Protein AF-A0A2G2QT46-F1 (afdb_monomer)

Structure (mmCIF, N/CA/C/O backbone):
data_AF-A0A2G2QT46-F1
#
_entry.id   AF-A0A2G2QT46-F1
#
loop_
_atom_site.group_PDB
_atom_site.id
_atom_site.type_symbol
_atom_site.label_atom_id
_atom_site.label_alt_id
_atom_site.label_comp_id
_atom_site.label_asym_id
_atom_site.label_entity_id
_atom_site.label_seq_id
_atom_site.pdbx_PDB_ins_code
_atom_site.Cartn_x
_atom_site.Cartn_y
_atom_site.Cartn_z
_atom_site.occupancy
_atom_site.B_iso_or_equiv
_atom_site.auth_seq_id
_atom_site.auth_comp_id
_atom_site.auth_asym_id
_atom_site.auth_atom_id
_atom_site.pdbx_PDB_model_num
ATOM 1 N N . MET A 1 1 ? -51.189 17.854 -39.375 1.00 38.75 1 MET A N 1
ATOM 2 C CA . MET A 1 1 ? -50.956 16.659 -40.216 1.00 38.75 1 MET A CA 1
ATOM 3 C C . MET A 1 1 ? -49.624 16.072 -39.760 1.00 38.75 1 MET A C 1
ATOM 5 O O . MET A 1 1 ? -48.602 16.571 -40.190 1.00 38.75 1 MET A O 1
ATOM 9 N N . ASN A 1 2 ? -49.548 15.341 -38.646 1.00 36.59 2 ASN A N 1
ATOM 10 C CA . ASN A 1 2 ? -50.097 14.013 -38.293 1.00 36.59 2 ASN A CA 1
ATOM 11 C C . ASN A 1 2 ? -49.101 12.882 -38.619 1.00 36.59 2 ASN A C 1
ATOM 13 O O . ASN A 1 2 ? -48.730 12.737 -39.776 1.00 36.59 2 ASN A O 1
ATOM 17 N N . GLY A 1 3 ? -48.791 12.061 -37.601 1.00 37.97 3 GLY A N 1
ATOM 18 C CA . GLY A 1 3 ? -48.167 10.724 -37.688 1.00 37.97 3 GLY A CA 1
ATOM 19 C C . GLY A 1 3 ? -46.746 10.690 -37.109 1.00 37.97 3 GLY A C 1
ATOM 20 O O . GLY A 1 3 ? -45.847 11.197 -37.761 1.00 37.97 3 GLY A O 1
ATOM 21 N N . ILE A 1 4 ? -46.460 10.292 -35.859 1.00 45.69 4 ILE A N 1
ATOM 22 C CA . ILE A 1 4 ? -46.760 9.048 -35.101 1.00 45.69 4 ILE A CA 1
ATOM 23 C C . ILE A 1 4 ? -46.072 7.812 -35.702 1.00 45.69 4 ILE A C 1
ATOM 25 O O . ILE A 1 4 ? -46.477 7.405 -36.779 1.00 45.69 4 ILE A O 1
ATOM 29 N N . TRP A 1 5 ? -45.098 7.253 -34.961 1.00 42.97 5 TRP A N 1
ATOM 30 C CA . TRP A 1 5 ? -44.678 5.836 -34.796 1.00 42.97 5 TRP A CA 1
ATOM 31 C C . TRP A 1 5 ? -43.675 5.847 -33.616 1.00 42.97 5 TRP A C 1
ATOM 33 O O . TRP A 1 5 ? -42.604 6.428 -33.740 1.00 42.97 5 TRP A O 1
ATOM 43 N N . GLU A 1 6 ? -44.034 5.595 -32.357 1.00 41.09 6 GLU A N 1
ATOM 44 C CA . GLU A 1 6 ? -44.456 4.362 -31.663 1.00 41.09 6 GLU A CA 1
ATOM 45 C C . GLU A 1 6 ? -43.379 3.262 -31.500 1.00 41.09 6 GLU A C 1
ATOM 47 O O . GLU A 1 6 ? -42.977 2.593 -32.445 1.00 41.09 6 GLU A O 1
ATOM 52 N N . MET A 1 7 ? -42.935 3.147 -30.238 1.00 37.38 7 MET A N 1
ATOM 53 C CA . MET A 1 7 ? -42.537 1.982 -29.427 1.00 37.38 7 MET A CA 1
ATOM 54 C C . MET A 1 7 ? -41.990 0.706 -30.086 1.00 37.38 7 MET A C 1
ATOM 56 O O . MET A 1 7 ? -42.727 -0.029 -30.731 1.00 37.38 7 MET A O 1
ATOM 60 N N . ILE A 1 8 ? -40.806 0.282 -29.618 1.00 46.03 8 ILE A N 1
ATOM 61 C CA . ILE A 1 8 ? -40.614 -1.100 -29.143 1.00 46.03 8 ILE A CA 1
ATOM 62 C C . ILE A 1 8 ? -39.931 -1.065 -27.772 1.00 46.03 8 ILE A C 1
ATOM 64 O O . ILE A 1 8 ? -38.843 -0.524 -27.594 1.00 46.03 8 ILE A O 1
ATOM 68 N N . SER A 1 9 ? -40.635 -1.647 -26.804 1.00 40.88 9 SER A N 1
ATOM 69 C CA . SER A 1 9 ? -40.229 -1.887 -25.427 1.00 40.88 9 SER A CA 1
ATOM 70 C C . SER A 1 9 ? -39.705 -3.323 -25.307 1.00 40.88 9 SER A C 1
ATOM 72 O O . SER A 1 9 ? -40.387 -4.261 -25.711 1.00 40.88 9 SER A O 1
ATOM 74 N N . ALA A 1 10 ? -38.517 -3.501 -24.736 1.00 44.44 10 ALA A N 1
ATOM 75 C CA . ALA A 1 10 ? -38.037 -4.760 -24.165 1.00 44.44 10 ALA A CA 1
ATOM 76 C C . ALA A 1 10 ? -37.129 -4.355 -22.990 1.00 44.44 10 ALA A C 1
ATOM 78 O O . ALA A 1 10 ? -36.130 -3.677 -23.181 1.00 44.44 10 ALA A O 1
ATOM 79 N N . GLY A 1 11 ? -37.471 -4.573 -21.724 1.00 39.97 11 GLY A N 1
ATOM 80 C CA . GLY A 1 11 ? -38.025 -5.796 -21.159 1.00 39.97 11 GLY A CA 1
ATOM 81 C C . GLY A 1 11 ? -36.948 -6.541 -20.362 1.00 39.97 11 GLY A C 1
ATOM 82 O O . GLY A 1 11 ? -36.848 -7.756 -20.482 1.00 39.97 11 GLY A O 1
ATOM 83 N N . TYR A 1 12 ? -36.116 -5.841 -19.576 1.00 40.31 12 TYR A N 1
ATOM 84 C CA . TYR A 1 12 ? -35.142 -6.486 -18.692 1.00 40.31 12 TYR A CA 1
ATOM 85 C C . TYR A 1 12 ? -35.725 -6.639 -17.289 1.00 40.31 12 TYR A C 1
ATOM 87 O O . TYR A 1 12 ? -35.915 -5.696 -16.524 1.00 40.31 12 TYR A O 1
ATOM 95 N N . ARG A 1 13 ? -36.073 -7.894 -17.021 1.00 43.47 13 ARG A N 1
ATOM 96 C CA . ARG A 1 13 ? -36.687 -8.443 -15.819 1.00 43.47 13 ARG A CA 1
ATOM 97 C C . ARG A 1 13 ? -35.683 -8.370 -14.662 1.00 43.47 13 ARG A C 1
ATOM 99 O O . ARG A 1 13 ? -34.663 -9.053 -14.693 1.00 43.47 13 ARG A O 1
ATOM 106 N N . LEU A 1 14 ? -35.981 -7.568 -13.637 1.00 39.84 14 LEU A N 1
ATOM 107 C CA . LEU A 1 14 ? -35.280 -7.626 -12.353 1.00 39.84 14 LEU A CA 1
ATOM 108 C C . LEU A 1 14 ? -35.493 -9.016 -11.734 1.00 39.84 14 LEU A C 1
ATOM 110 O O . LEU A 1 14 ? -36.614 -9.377 -11.371 1.00 39.84 14 LEU A O 1
ATOM 114 N N . SER A 1 15 ? -34.415 -9.790 -11.600 1.00 39.66 15 SER A N 1
ATOM 115 C CA . SER A 1 15 ? -34.410 -11.008 -10.792 1.00 39.66 15 SER A CA 1
ATOM 116 C C . SER A 1 15 ? -34.232 -10.623 -9.327 1.00 39.66 15 SER A C 1
ATOM 118 O O . SER A 1 15 ? -33.130 -10.362 -8.848 1.00 39.66 15 SER A O 1
ATOM 120 N N . VAL A 1 16 ? -35.358 -10.539 -8.626 1.00 43.22 16 VAL A N 1
ATOM 121 C CA . VAL A 1 16 ? -35.430 -10.359 -7.177 1.00 43.22 16 VAL A CA 1
ATOM 122 C C . VAL A 1 16 ? -35.027 -11.682 -6.522 1.00 43.22 16 VAL A C 1
ATOM 124 O O . VAL A 1 16 ? -35.830 -12.611 -6.438 1.00 43.22 16 VAL A O 1
ATOM 127 N N . TYR A 1 17 ? -33.783 -11.782 -6.049 1.00 38.16 17 TYR A N 1
ATOM 128 C CA . TYR A 1 17 ? -33.364 -12.888 -5.186 1.00 38.16 17 TYR A CA 1
ATOM 129 C C . TYR A 1 17 ? -33.995 -12.717 -3.801 1.00 38.16 17 TYR A C 1
ATOM 131 O O . TYR A 1 17 ? -33.554 -11.935 -2.961 1.00 38.16 17 TYR A O 1
ATOM 139 N N . ARG A 1 18 ? -35.077 -13.463 -3.583 1.00 38.56 18 ARG A N 1
ATOM 140 C CA . ARG A 1 18 ? -35.808 -13.566 -2.323 1.00 38.56 18 ARG A CA 1
ATOM 141 C C . ARG A 1 18 ? -35.144 -14.649 -1.466 1.00 38.56 18 ARG A C 1
ATOM 143 O O . ARG A 1 18 ? -35.479 -15.822 -1.585 1.00 38.56 18 ARG A O 1
ATOM 150 N N . PHE A 1 19 ? -34.199 -14.268 -0.608 1.00 38.00 19 PHE A N 1
ATOM 151 C CA . PHE A 1 19 ? -33.702 -15.158 0.445 1.00 38.00 19 PHE A CA 1
ATOM 152 C C . PHE A 1 19 ? -34.741 -15.241 1.568 1.00 38.00 19 PHE A C 1
ATOM 154 O O . PHE A 1 19 ? -34.884 -14.339 2.391 1.00 38.00 19 PHE A O 1
ATOM 161 N N . VAL A 1 20 ? -35.492 -16.339 1.576 1.00 43.91 20 VAL A N 1
ATOM 162 C CA . VAL A 1 20 ? -36.270 -16.793 2.729 1.00 43.91 20 VAL A CA 1
ATOM 163 C C . VAL A 1 20 ? -35.291 -17.522 3.646 1.00 43.91 20 VAL A C 1
ATOM 165 O O . VAL A 1 20 ? -34.886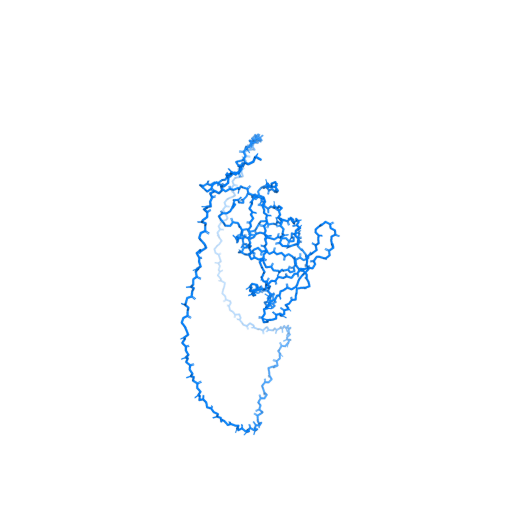 -18.637 3.337 1.00 43.91 20 VAL A O 1
ATOM 168 N N . CYS A 1 21 ? -34.883 -16.898 4.752 1.00 37.44 21 CYS A N 1
ATOM 169 C CA . CYS A 1 21 ? -34.186 -17.603 5.826 1.00 37.44 21 CYS A CA 1
ATOM 170 C C . CYS A 1 21 ? -35.097 -17.661 7.056 1.00 37.44 21 CYS A C 1
ATOM 172 O O . CYS A 1 21 ? -35.585 -16.646 7.555 1.00 37.44 21 CYS A O 1
ATOM 174 N N . SER A 1 22 ? -35.386 -18.897 7.449 1.00 42.97 22 SER A N 1
ATOM 175 C CA . SER A 1 22 ? -36.377 -19.314 8.430 1.00 42.97 22 SER A CA 1
ATOM 176 C C . SER A 1 22 ? -36.053 -18.810 9.836 1.00 42.97 22 SER A C 1
ATOM 178 O O . SER A 1 22 ? -34.952 -19.004 10.346 1.00 42.97 22 SER A O 1
ATOM 180 N N . ARG A 1 23 ? -37.056 -18.213 10.488 1.00 41.19 23 ARG A N 1
ATOM 181 C CA . ARG A 1 23 ? -37.086 -17.977 11.935 1.00 41.19 23 ARG A CA 1
ATOM 182 C C . ARG A 1 23 ? -37.146 -19.324 12.657 1.00 41.19 23 ARG A C 1
ATOM 184 O O . ARG A 1 23 ? -38.146 -20.022 12.535 1.00 41.19 23 ARG A O 1
ATOM 191 N N . SER A 1 24 ? -36.146 -19.619 13.480 1.00 41.19 24 SER A N 1
ATOM 192 C CA . SER A 1 24 ? -36.270 -20.604 14.557 1.00 41.19 24 SER A CA 1
ATOM 193 C C . SER A 1 24 ? -36.049 -19.898 15.886 1.00 41.19 24 SER A C 1
ATOM 195 O O . SER A 1 24 ? -34.953 -19.454 16.215 1.00 41.19 24 SER A O 1
ATOM 197 N N . VAL A 1 25 ? -37.152 -19.749 16.611 1.00 43.28 25 VAL A N 1
ATOM 198 C CA . VAL A 1 25 ? -37.229 -19.260 17.984 1.00 43.28 25 VAL A CA 1
ATOM 199 C C . VAL A 1 25 ? -36.833 -20.420 18.892 1.00 43.28 25 VAL A C 1
ATOM 201 O O . VAL A 1 25 ? -37.528 -21.430 18.917 1.00 43.28 25 VAL A O 1
ATOM 204 N N . VAL A 1 26 ? -35.748 -20.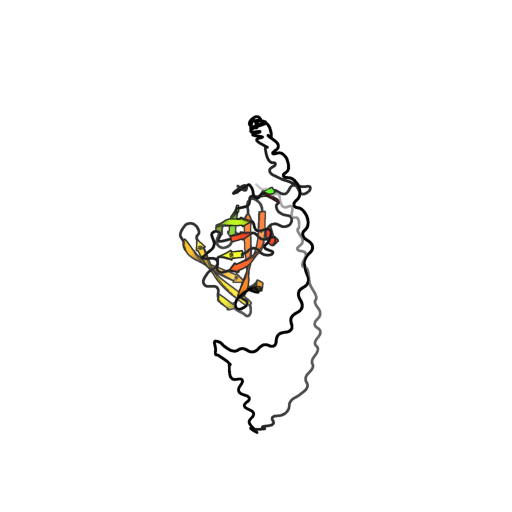283 19.654 1.00 41.47 26 VAL A N 1
ATOM 205 C CA . VAL A 1 26 ? -35.496 -21.144 20.816 1.00 41.47 26 VAL A CA 1
ATOM 206 C C . VAL A 1 26 ? -35.365 -20.245 22.035 1.00 41.47 26 VAL A C 1
ATOM 208 O O . VAL A 1 26 ? -34.394 -19.518 22.217 1.00 41.47 26 VAL A O 1
ATOM 211 N N . SER A 1 27 ? -36.433 -20.271 22.823 1.00 38.69 27 SER A N 1
ATOM 212 C CA . SER A 1 27 ? -36.554 -19.683 24.147 1.00 38.69 27 SER A CA 1
ATOM 213 C C . SER A 1 27 ? -35.928 -20.642 25.156 1.00 38.69 27 SER A C 1
ATOM 215 O O . SER A 1 27 ? -36.379 -21.780 25.266 1.00 38.69 27 SER A O 1
ATOM 217 N N . VAL A 1 28 ? -34.925 -20.190 25.911 1.00 38.44 28 VAL A N 1
ATOM 218 C CA . VAL A 1 28 ? -34.521 -20.840 27.165 1.00 38.44 28 VAL A CA 1
ATOM 219 C C . VAL A 1 28 ? -34.406 -19.757 28.234 1.00 38.44 28 VAL A C 1
ATOM 221 O O . VAL A 1 28 ? -33.518 -18.910 28.201 1.00 38.44 28 VAL A O 1
ATOM 224 N N . ARG A 1 29 ? -35.358 -19.780 29.170 1.00 52.78 29 ARG A N 1
ATOM 225 C CA . ARG A 1 29 ? -35.352 -19.049 30.441 1.00 52.78 29 ARG A CA 1
ATOM 226 C C . ARG A 1 29 ? -35.230 -20.070 31.567 1.00 52.78 29 ARG A C 1
ATOM 228 O O . ARG A 1 29 ? -36.190 -20.798 31.775 1.00 52.78 29 ARG A O 1
ATOM 235 N N . VAL A 1 30 ? -34.121 -20.060 32.303 1.00 42.44 30 VAL A N 1
ATOM 236 C CA . VAL A 1 30 ? -33.935 -20.544 33.693 1.00 42.44 30 VAL A CA 1
ATOM 237 C C . VAL A 1 30 ? -32.613 -19.893 34.142 1.00 42.44 30 VAL A C 1
ATOM 239 O O . VAL A 1 30 ? -31.681 -19.888 33.351 1.00 42.44 30 VAL A O 1
ATOM 242 N N . GLY A 1 31 ? -32.379 -19.285 35.298 1.00 38.56 31 GLY A N 1
ATOM 243 C CA . GLY A 1 31 ? -33.090 -19.079 36.551 1.00 38.56 31 GLY A CA 1
ATOM 244 C C . GLY A 1 31 ? -32.123 -18.321 37.487 1.00 38.56 31 GLY A C 1
ATOM 245 O O . GLY A 1 31 ? -30.911 -18.343 37.292 1.00 38.56 31 GLY A O 1
ATOM 246 N N . LEU A 1 32 ? -32.695 -17.589 38.435 1.00 43.12 32 LEU A N 1
ATOM 247 C CA . LEU A 1 32 ? -32.092 -16.694 39.432 1.00 43.12 32 LEU A CA 1
ATOM 248 C C . LEU A 1 32 ? -31.359 -17.457 40.572 1.00 43.12 32 LEU A C 1
ATOM 250 O O . LEU A 1 32 ? -31.637 -18.641 40.743 1.00 43.12 32 LEU A O 1
ATOM 254 N N . LEU A 1 33 ? -30.610 -16.711 41.420 1.00 37.53 33 LEU A N 1
ATOM 255 C CA . LEU A 1 33 ? -30.157 -16.968 42.825 1.00 37.53 33 LEU A CA 1
ATOM 256 C C . LEU A 1 33 ? -28.651 -17.331 42.953 1.00 37.53 33 LEU A C 1
ATOM 258 O O . LEU A 1 33 ? -28.157 -18.094 42.141 1.00 37.53 33 LEU A O 1
ATOM 262 N N . VAL A 1 34 ? -27.818 -16.881 43.911 1.00 40.62 34 VAL A N 1
ATOM 263 C CA . VAL A 1 34 ? -27.937 -16.104 45.167 1.00 40.62 34 VAL A CA 1
ATOM 264 C C . VAL A 1 34 ? -26.529 -15.625 45.598 1.00 40.62 34 VAL A C 1
ATOM 266 O O . VAL A 1 34 ? -25.538 -16.307 45.350 1.00 40.62 34 VAL A O 1
ATOM 269 N N . SER A 1 35 ? -26.456 -14.468 46.265 1.00 48.06 35 SER A N 1
ATOM 270 C CA . SER A 1 35 ? -25.279 -13.910 46.957 1.00 48.06 35 SER A CA 1
ATOM 271 C C . SER A 1 35 ? -24.781 -14.769 48.126 1.00 48.06 35 SER A C 1
ATOM 273 O O . SER A 1 35 ? -25.599 -15.136 48.963 1.00 48.06 35 SER A O 1
ATOM 275 N N . ILE A 1 36 ? -23.459 -14.936 48.298 1.00 49.59 36 ILE A N 1
ATOM 276 C CA . ILE A 1 36 ? -22.836 -15.184 49.616 1.00 49.59 36 ILE A CA 1
ATOM 277 C C . ILE A 1 36 ? -21.520 -14.398 49.748 1.00 49.59 36 ILE A C 1
ATOM 279 O O . ILE A 1 36 ? -20.602 -14.513 48.942 1.00 49.59 36 ILE A O 1
ATOM 283 N N . VAL A 1 37 ? -21.488 -13.593 50.809 1.00 45.69 37 VAL A N 1
ATOM 284 C CA . VAL A 1 37 ? -20.357 -12.888 51.421 1.00 45.69 37 VAL A CA 1
ATOM 285 C C . VAL A 1 37 ? -19.410 -13.896 52.083 1.00 45.69 37 VAL A C 1
ATOM 287 O O . VAL A 1 37 ? -19.877 -14.815 52.748 1.00 45.69 37 VAL A O 1
ATOM 290 N N . GLY A 1 38 ? -18.092 -13.696 51.986 1.00 41.34 38 GLY A N 1
ATOM 291 C CA . GLY A 1 38 ? -17.118 -14.535 52.692 1.00 41.34 38 GLY A CA 1
ATOM 292 C C . GLY A 1 38 ? -15.709 -13.951 52.708 1.00 41.34 38 GLY A C 1
ATOM 293 O O . GLY A 1 38 ? -14.865 -14.324 51.904 1.00 41.34 38 GLY A O 1
ATOM 294 N N . LEU A 1 39 ? -15.484 -13.019 53.631 1.00 46.38 39 LEU A N 1
ATOM 295 C CA . LEU A 1 39 ? -14.195 -12.458 54.030 1.00 46.38 39 LEU A CA 1
ATOM 296 C C . LEU A 1 39 ? -13.397 -13.509 54.834 1.00 46.38 39 LEU A C 1
ATOM 298 O O . LEU A 1 39 ? -13.918 -13.979 55.842 1.00 46.38 39 LEU A O 1
ATOM 302 N N . LEU A 1 40 ? -12.151 -13.834 54.458 1.00 42.22 40 LEU A N 1
ATOM 303 C CA . LEU A 1 40 ? -11.109 -14.272 55.406 1.00 42.22 40 LEU A CA 1
ATOM 304 C C . LEU A 1 40 ? -9.699 -14.225 54.790 1.00 42.22 40 LEU A C 1
ATOM 306 O O . LEU A 1 40 ? -9.394 -14.851 53.780 1.00 42.22 40 LEU A O 1
ATOM 310 N N . VAL A 1 41 ? -8.869 -13.427 55.454 1.00 46.28 41 VAL A N 1
ATOM 311 C CA . VAL A 1 41 ? -7.445 -13.145 55.254 1.00 46.28 41 VAL A CA 1
ATOM 312 C C . VAL A 1 41 ? -6.610 -14.195 55.984 1.00 46.28 41 VAL A C 1
ATOM 314 O O . VAL A 1 41 ? -6.855 -14.356 57.171 1.00 46.28 41 VAL A O 1
ATOM 317 N N . VAL A 1 42 ? -5.595 -14.794 55.338 1.00 51.59 42 VAL A N 1
ATOM 318 C CA . VAL A 1 42 ? -4.278 -15.181 55.920 1.00 51.59 42 VAL A CA 1
ATOM 319 C C . VAL A 1 42 ? -3.275 -15.309 54.751 1.00 51.59 42 VAL A C 1
ATOM 321 O O . VAL A 1 42 ? -3.456 -16.140 53.870 1.00 51.59 42 VAL A O 1
ATOM 324 N N . ALA A 1 43 ? -2.418 -14.308 54.531 1.00 46.94 43 ALA A N 1
ATOM 325 C CA . ALA A 1 43 ? -0.973 -14.288 54.823 1.00 46.94 43 ALA A CA 1
ATOM 326 C C . ALA A 1 43 ? -0.130 -15.418 54.185 1.00 46.94 43 ALA A C 1
ATOM 328 O O . ALA A 1 43 ? -0.221 -16.579 54.567 1.00 46.94 43 ALA A O 1
ATOM 329 N N . GLY A 1 44 ? 0.763 -15.033 53.265 1.00 39.44 44 GLY A N 1
ATOM 330 C CA . GLY A 1 44 ? 1.770 -15.906 52.659 1.00 39.44 44 GLY A CA 1
ATOM 331 C C . GLY A 1 44 ? 2.711 -15.133 51.734 1.00 39.44 44 GLY A C 1
ATOM 332 O O . GLY A 1 44 ? 2.649 -15.280 50.519 1.00 39.44 44 GLY A O 1
ATOM 333 N N . CYS A 1 45 ? 3.548 -14.264 52.307 1.00 40.97 45 CYS A N 1
ATOM 334 C CA . CYS A 1 45 ? 4.643 -13.604 51.596 1.00 40.97 45 CYS A CA 1
ATOM 335 C C . CYS A 1 45 ? 5.769 -14.614 51.327 1.00 40.97 45 CYS A C 1
ATOM 337 O O . CYS A 1 45 ? 6.377 -15.106 52.274 1.00 40.97 45 CYS A O 1
ATOM 339 N N . ALA A 1 46 ? 6.101 -14.863 50.061 1.00 45.41 46 ALA A N 1
ATOM 340 C CA . ALA A 1 46 ? 7.389 -15.429 49.670 1.00 45.41 46 ALA A CA 1
ATOM 341 C C . ALA A 1 46 ? 8.109 -14.400 48.791 1.00 45.41 46 ALA A C 1
ATOM 343 O O . ALA A 1 46 ? 7.817 -14.232 47.609 1.00 45.41 46 ALA A O 1
ATOM 344 N N . GLN A 1 47 ? 8.998 -13.648 49.437 1.00 45.38 47 GLN A N 1
ATOM 345 C CA . GLN A 1 47 ? 9.943 -12.725 48.822 1.00 45.38 47 GLN A CA 1
ATOM 346 C C . GLN A 1 47 ? 10.999 -13.523 48.053 1.00 45.38 47 GLN A C 1
ATOM 348 O O . GLN A 1 47 ? 11.806 -14.228 48.652 1.00 45.38 47 GLN A O 1
ATOM 353 N N . VAL A 1 48 ? 11.010 -13.382 46.731 1.00 42.28 48 VAL A N 1
ATOM 354 C CA . VAL A 1 48 ? 12.169 -13.727 45.906 1.00 42.28 48 VAL A CA 1
ATOM 355 C C . VAL A 1 48 ? 13.086 -12.510 45.927 1.00 42.28 48 VAL A C 1
ATOM 357 O O . VAL A 1 48 ? 12.771 -11.483 45.326 1.00 42.28 48 VAL A O 1
ATOM 360 N N . GLN A 1 49 ? 14.177 -12.597 46.687 1.00 42.84 49 GLN A N 1
ATOM 361 C CA . GLN A 1 49 ? 15.237 -11.593 46.665 1.00 42.84 49 GLN A CA 1
ATOM 362 C C . GLN A 1 49 ? 16.239 -11.879 45.532 1.00 42.84 49 GLN A C 1
ATOM 364 O O . GLN A 1 49 ? 16.487 -13.042 45.208 1.00 42.84 49 GLN A O 1
ATOM 369 N N . PRO A 1 50 ? 16.810 -10.822 44.930 1.00 43.19 50 PRO A N 1
ATOM 370 C CA . PRO A 1 50 ? 17.791 -10.910 43.858 1.00 43.19 50 PRO A CA 1
ATOM 371 C C . PRO A 1 50 ? 19.191 -11.170 44.430 1.00 43.19 50 PRO A C 1
ATOM 373 O O . PRO A 1 50 ? 19.524 -10.670 45.502 1.00 43.19 50 PRO A O 1
ATOM 376 N N . GLN A 1 51 ? 20.030 -11.908 43.702 1.00 38.72 51 GLN A N 1
ATOM 377 C CA . GLN A 1 51 ? 21.460 -11.990 44.002 1.00 38.72 51 GLN A CA 1
ATOM 378 C C . GLN A 1 51 ? 22.254 -11.177 42.980 1.00 38.72 51 GLN A C 1
ATOM 380 O O . GLN A 1 51 ? 22.235 -11.454 41.780 1.00 38.72 51 GLN A O 1
ATOM 385 N N . SER A 1 52 ? 22.927 -10.158 43.499 1.00 40.88 52 SER A N 1
ATOM 386 C CA . SER A 1 52 ? 24.055 -9.448 42.907 1.00 40.88 52 SER A CA 1
ATOM 387 C C . SER A 1 52 ? 25.339 -9.838 43.649 1.00 40.88 52 SER A C 1
ATOM 389 O O . SER A 1 52 ? 25.254 -10.268 44.796 1.00 40.88 52 SER A O 1
ATOM 391 N N . GLU A 1 53 ? 26.486 -9.566 43.009 1.00 40.72 53 GLU A N 1
ATOM 392 C CA . GLU A 1 53 ? 27.868 -9.595 43.545 1.00 40.72 53 GLU A CA 1
ATOM 393 C C . GLU A 1 53 ? 28.547 -10.982 43.566 1.00 40.72 53 GLU A C 1
ATOM 395 O O . GLU A 1 53 ? 27.898 -11.998 43.758 1.00 40.72 53 GLU A O 1
ATOM 400 N N . SER A 1 54 ? 29.856 -11.164 43.375 1.00 37.34 54 SER A N 1
ATOM 401 C CA . SER A 1 54 ? 30.978 -10.329 42.920 1.00 37.34 54 SER A CA 1
ATOM 402 C C . SER A 1 54 ? 32.243 -11.215 42.905 1.00 37.34 54 SER A C 1
ATOM 404 O O . SER A 1 54 ? 32.425 -12.033 43.796 1.00 37.34 54 SER A O 1
ATOM 406 N N . SER A 1 55 ? 33.121 -11.006 41.922 1.00 34.97 55 SER A N 1
ATOM 407 C CA . SER A 1 55 ? 34.585 -10.854 42.047 1.00 34.97 55 SER A CA 1
ATOM 408 C C . SER A 1 55 ? 35.466 -11.814 42.906 1.00 34.97 55 SER A C 1
ATOM 410 O O . SER A 1 55 ? 35.386 -11.834 44.127 1.00 34.97 55 SER A O 1
ATOM 412 N N . THR A 1 56 ? 36.475 -12.391 42.229 1.00 32.81 56 THR A N 1
ATOM 413 C CA . THR A 1 56 ? 37.912 -12.529 42.611 1.00 32.81 56 THR A CA 1
ATOM 414 C C . THR A 1 56 ? 38.402 -13.550 43.674 1.00 32.81 56 THR A C 1
ATOM 416 O O . THR A 1 56 ? 38.228 -13.374 44.870 1.00 32.81 56 THR A O 1
ATOM 419 N N . SER A 1 57 ? 39.274 -14.459 43.194 1.00 37.62 57 SER A N 1
ATOM 420 C CA . SER A 1 57 ? 40.655 -14.758 43.665 1.00 37.62 57 SER A CA 1
ATOM 421 C C . SER A 1 57 ? 41.004 -15.779 44.783 1.00 37.62 57 SER A C 1
ATOM 423 O O . SER A 1 57 ? 40.434 -15.773 45.863 1.00 37.62 57 SER A O 1
ATOM 425 N N . VAL A 1 58 ? 42.110 -16.497 44.479 1.00 38.47 58 VAL A N 1
ATOM 426 C CA . VAL A 1 58 ? 43.210 -17.097 45.293 1.00 38.47 58 VAL A CA 1
ATOM 427 C C . VAL A 1 58 ? 43.087 -18.516 45.898 1.00 38.47 58 VAL A C 1
ATOM 429 O O . VAL A 1 58 ? 42.207 -18.783 46.704 1.00 38.47 58 VAL A O 1
ATOM 432 N N . GLY A 1 59 ? 44.109 -19.349 45.604 1.00 34.47 59 GLY A N 1
ATOM 433 C CA . GLY A 1 59 ? 44.764 -20.291 46.545 1.00 34.47 59 GLY A CA 1
ATOM 434 C C . GLY A 1 59 ? 44.664 -21.782 46.177 1.00 34.47 59 GLY A C 1
ATOM 435 O O . GLY A 1 59 ? 43.588 -22.348 46.297 1.00 34.47 59 GLY A O 1
ATOM 436 N N . GLU A 1 60 ? 45.649 -22.408 45.514 1.00 41.25 60 GLU A N 1
ATOM 437 C CA . GLU A 1 60 ? 46.811 -23.149 46.082 1.00 41.25 60 GLU A CA 1
ATOM 438 C C . GLU A 1 60 ? 46.453 -24.412 46.902 1.00 41.25 60 GLU A C 1
ATOM 440 O O . GLU A 1 60 ? 45.883 -24.298 47.977 1.00 41.25 60 GLU A O 1
ATOM 445 N N . GLU A 1 61 ? 46.773 -25.621 46.400 1.00 37.22 61 GLU A N 1
ATOM 446 C CA . GLU A 1 61 ? 47.869 -26.486 46.906 1.00 37.22 61 GLU A CA 1
ATOM 447 C C . GLU A 1 61 ? 47.951 -27.829 46.126 1.00 37.22 61 GLU A C 1
ATOM 449 O O . GLU A 1 61 ? 46.942 -28.425 45.749 1.00 37.22 61 GLU A O 1
ATOM 454 N N . GLN A 1 62 ? 49.178 -28.276 45.828 1.00 45.16 62 GLN A N 1
ATOM 455 C CA . GLN A 1 62 ? 49.538 -29.494 45.071 1.00 45.16 62 GLN A CA 1
ATOM 456 C C . GLN A 1 62 ? 49.498 -30.766 45.952 1.00 45.16 62 GLN A C 1
ATOM 458 O O . GLN A 1 62 ? 49.516 -30.654 47.175 1.00 45.16 62 GLN A O 1
ATOM 463 N N . PRO A 1 63 ? 49.568 -31.991 45.375 1.00 49.81 63 PRO A N 1
ATOM 464 C CA . PRO A 1 63 ? 50.880 -32.656 45.369 1.00 49.81 63 PRO A CA 1
ATOM 465 C C . PRO A 1 63 ? 51.262 -33.477 44.113 1.00 49.81 63 PRO A C 1
ATOM 467 O O . PRO A 1 63 ? 50.465 -34.109 43.427 1.00 49.81 63 PRO A O 1
ATOM 470 N N . LYS A 1 64 ? 52.581 -33.443 43.920 1.00 46.78 64 LYS A N 1
ATOM 471 C CA . LYS A 1 64 ? 53.549 -34.020 42.973 1.00 46.78 64 LYS A CA 1
ATOM 472 C C . LYS A 1 64 ? 53.693 -35.553 43.005 1.00 46.78 64 LYS A C 1
ATOM 474 O O . LYS A 1 64 ? 53.892 -36.071 44.094 1.00 46.78 64 LYS A O 1
ATOM 479 N N . VAL A 1 65 ? 53.773 -36.210 41.835 1.00 49.03 65 VAL A N 1
ATOM 480 C CA . VAL A 1 65 ? 54.624 -37.395 41.505 1.00 49.03 65 VAL A CA 1
ATOM 481 C C . VAL A 1 65 ? 54.729 -37.440 39.964 1.00 49.03 65 VAL A C 1
ATOM 483 O O . VAL A 1 65 ? 53.734 -37.670 39.290 1.00 49.03 65 VAL A O 1
ATOM 486 N N . ASP A 1 66 ? 55.768 -36.919 39.317 1.00 51.69 66 ASP A N 1
ATOM 487 C CA . ASP A 1 66 ? 57.106 -37.495 39.099 1.00 51.69 66 ASP A CA 1
ATOM 488 C C . ASP A 1 66 ? 57.107 -38.871 38.403 1.00 51.69 66 ASP A C 1
ATOM 490 O O . ASP A 1 66 ? 57.131 -39.917 39.041 1.00 51.69 66 ASP A O 1
ATOM 494 N N . ALA A 1 67 ? 57.080 -38.855 37.070 1.00 54.75 67 ALA A N 1
ATOM 495 C CA . ALA A 1 67 ? 57.663 -39.896 36.227 1.00 54.75 67 ALA A CA 1
ATOM 496 C C . ALA A 1 67 ? 57.846 -39.320 34.821 1.00 54.75 67 ALA A C 1
ATOM 498 O O . ALA A 1 67 ? 56.884 -38.947 34.157 1.00 54.75 67 ALA A O 1
ATOM 499 N N . THR A 1 68 ? 59.097 -39.215 34.398 1.00 57.28 68 THR A N 1
ATOM 500 C CA . THR A 1 68 ? 59.547 -38.764 33.081 1.00 57.28 68 THR A CA 1
ATOM 501 C C . THR A 1 68 ? 59.303 -39.863 32.040 1.00 57.28 68 THR A C 1
ATOM 503 O O . THR A 1 68 ? 59.846 -40.958 32.198 1.00 57.28 68 THR A O 1
ATOM 506 N N . PRO A 1 69 ? 58.580 -39.604 30.937 1.00 56.94 69 PRO A N 1
ATOM 507 C CA . PRO A 1 69 ? 58.716 -40.401 29.725 1.00 56.94 69 PRO A CA 1
ATOM 508 C C . PRO A 1 69 ? 59.704 -39.702 28.791 1.00 56.94 69 PRO A C 1
ATOM 510 O O . PRO A 1 69 ? 59.507 -38.560 28.384 1.00 56.94 69 PRO A O 1
ATOM 513 N N . VAL A 1 70 ? 60.793 -40.396 28.478 1.00 62.47 70 VAL A N 1
ATOM 514 C CA . VAL A 1 70 ? 61.757 -39.999 27.451 1.00 62.47 70 VAL A CA 1
ATOM 515 C C . VAL A 1 70 ? 61.046 -40.060 26.095 1.00 62.47 70 VAL A C 1
ATOM 517 O O . VAL A 1 70 ? 60.690 -41.144 25.634 1.00 62.47 70 VAL A O 1
ATOM 520 N N . GLU A 1 71 ? 60.802 -38.905 25.475 1.00 66.88 71 GLU A N 1
ATOM 521 C CA . GLU A 1 71 ? 60.221 -38.822 24.131 1.00 66.88 71 GLU A CA 1
ATOM 522 C C . GLU A 1 71 ? 61.226 -39.312 23.070 1.00 66.88 71 GLU A C 1
ATOM 524 O O . GLU A 1 71 ? 62.397 -38.917 23.094 1.00 66.88 71 GLU A O 1
ATOM 529 N N . PRO A 1 72 ? 60.804 -40.157 22.111 1.00 66.06 72 PRO A N 1
ATOM 530 C CA . PRO A 1 72 ? 61.653 -40.547 20.998 1.00 66.06 72 PRO A CA 1
ATOM 531 C C . PRO A 1 72 ? 61.782 -39.376 20.014 1.00 66.06 72 PRO A C 1
ATOM 533 O O . PRO A 1 72 ? 60.806 -38.928 19.415 1.00 66.06 72 PRO A O 1
ATOM 536 N N . LEU A 1 73 ? 63.010 -38.894 19.830 1.00 67.50 73 LEU A N 1
ATOM 537 C CA . LEU A 1 73 ? 63.348 -37.880 18.834 1.00 67.50 73 LEU A CA 1
ATOM 538 C C . LEU A 1 73 ? 63.178 -38.452 17.419 1.00 67.50 73 LEU A C 1
ATOM 540 O O . LEU A 1 73 ? 63.997 -39.244 16.950 1.00 67.50 73 LEU A O 1
ATOM 544 N N . CYS A 1 74 ? 62.128 -38.026 16.721 1.00 63.44 74 CYS A N 1
ATOM 545 C CA . CYS A 1 74 ? 61.997 -38.246 15.285 1.00 63.44 74 CYS A CA 1
ATOM 546 C C . CYS A 1 74 ? 63.040 -37.394 14.533 1.00 63.44 74 CYS A C 1
ATOM 548 O O . CYS A 1 74 ? 63.150 -36.196 14.809 1.00 63.44 74 CYS A O 1
ATOM 550 N N . PRO A 1 75 ? 63.785 -37.948 13.560 1.00 74.44 75 PRO A N 1
ATOM 551 C CA . PRO A 1 75 ? 64.635 -37.136 12.700 1.00 74.44 75 PRO A CA 1
ATOM 552 C C . PRO A 1 75 ? 63.773 -36.213 11.827 1.00 74.44 75 PRO A C 1
ATOM 554 O O . PRO A 1 75 ? 62.770 -36.637 11.250 1.00 74.44 75 PRO A O 1
ATOM 557 N N . ALA A 1 76 ? 64.166 -34.941 11.737 1.00 75.25 76 ALA A N 1
ATOM 558 C CA . ALA A 1 76 ? 63.476 -33.948 10.923 1.00 75.25 76 ALA A CA 1
ATOM 559 C C . ALA A 1 76 ? 63.512 -34.343 9.430 1.00 75.25 76 ALA A C 1
ATOM 561 O O . ALA A 1 76 ? 64.568 -34.755 8.939 1.00 75.25 76 ALA A O 1
ATOM 562 N N . PRO A 1 77 ? 62.392 -34.223 8.691 1.00 74.31 77 PRO A N 1
ATOM 563 C CA . PRO A 1 77 ? 62.377 -34.530 7.267 1.00 74.31 77 PRO A CA 1
ATOM 564 C C . PRO A 1 77 ? 63.265 -33.543 6.489 1.00 74.31 77 PRO A C 1
ATOM 566 O O . PRO A 1 77 ? 63.379 -32.376 6.878 1.00 74.31 77 PRO A O 1
ATOM 569 N N . PRO A 1 78 ? 63.898 -33.982 5.386 1.00 78.81 78 PRO A N 1
ATOM 570 C CA . PRO A 1 78 ? 64.750 -33.112 4.588 1.00 78.81 78 PRO A CA 1
ATOM 571 C C . PRO A 1 78 ? 63.937 -31.956 3.980 1.00 78.81 78 PRO A C 1
ATOM 573 O O . PRO A 1 78 ? 62.773 -32.147 3.616 1.00 78.81 78 PRO A O 1
ATOM 576 N N . PRO A 1 79 ? 64.534 -30.760 3.837 1.00 77.81 79 PRO A N 1
ATOM 577 C CA . PRO A 1 79 ? 63.850 -29.620 3.246 1.00 77.81 79 PRO A CA 1
ATOM 578 C C . PRO A 1 79 ? 63.520 -29.906 1.777 1.00 77.81 79 PRO A C 1
ATOM 580 O O . PRO A 1 79 ? 64.396 -30.261 0.985 1.00 77.81 79 PRO A O 1
ATOM 583 N N . CYS A 1 80 ? 62.250 -29.738 1.409 1.00 65.81 80 CYS A N 1
ATOM 584 C CA . CYS A 1 80 ? 61.813 -29.858 0.024 1.00 65.81 80 CYS A CA 1
ATOM 585 C C . CYS A 1 80 ? 62.536 -28.816 -0.849 1.00 65.81 80 CYS A C 1
ATOM 587 O O . CYS A 1 80 ? 62.642 -27.653 -0.446 1.00 65.81 80 CYS A O 1
ATOM 589 N N . PRO A 1 81 ? 63.006 -29.180 -2.054 1.00 75.75 81 PRO A N 1
ATOM 590 C CA . PRO A 1 81 ? 63.572 -28.209 -2.976 1.00 75.75 81 PRO A CA 1
ATOM 591 C C . PRO A 1 81 ? 62.503 -27.184 -3.369 1.00 75.75 81 PRO A C 1
ATOM 593 O O . PRO A 1 81 ? 61.387 -27.535 -3.748 1.00 75.75 81 PRO A O 1
ATOM 596 N N . VAL A 1 82 ? 62.856 -25.902 -3.270 1.00 72.88 82 VAL A N 1
ATOM 597 C CA . VAL A 1 82 ? 61.987 -24.789 -3.659 1.00 72.88 82 VAL A CA 1
ATOM 598 C C . VAL A 1 82 ? 61.716 -24.877 -5.160 1.00 72.88 82 VAL A C 1
ATOM 600 O O . VAL A 1 82 ? 62.604 -24.641 -5.982 1.00 72.88 82 VAL A O 1
ATOM 603 N N . CYS A 1 83 ? 60.480 -25.209 -5.527 1.00 64.44 83 CYS A N 1
ATOM 604 C CA . CYS A 1 83 ? 60.034 -25.186 -6.912 1.00 64.44 83 CYS A CA 1
ATOM 605 C C . CYS A 1 83 ? 60.018 -23.734 -7.412 1.00 64.44 83 CYS A C 1
ATOM 607 O O . CYS A 1 83 ? 59.170 -22.939 -7.007 1.00 64.44 83 CYS A O 1
ATOM 609 N N . LYS A 1 84 ? 60.939 -23.379 -8.315 1.00 69.62 84 LYS A N 1
ATOM 610 C CA . LYS A 1 84 ? 60.831 -22.151 -9.114 1.00 69.62 84 LYS A CA 1
ATOM 611 C C . LYS A 1 84 ? 59.687 -22.335 -10.106 1.00 69.62 84 LYS A C 1
ATOM 613 O O . LYS A 1 84 ? 59.882 -22.896 -11.180 1.00 69.62 84 LYS A O 1
ATOM 618 N N . VAL A 1 85 ? 58.491 -21.900 -9.723 1.00 65.81 85 VAL A N 1
ATOM 619 C CA . VAL A 1 85 ? 57.355 -21.813 -10.643 1.00 65.81 85 VAL A CA 1
ATOM 620 C C . VAL A 1 85 ? 57.687 -20.711 -11.657 1.00 65.81 85 VAL A C 1
ATOM 622 O O . VAL A 1 85 ? 57.930 -19.577 -11.238 1.00 65.81 85 VAL A O 1
ATOM 625 N N . PRO A 1 86 ? 57.767 -20.996 -12.969 1.00 68.31 86 PRO A N 1
ATOM 626 C CA . PRO A 1 86 ? 57.897 -19.932 -13.952 1.00 68.31 86 PRO A CA 1
ATOM 627 C C . PRO A 1 86 ? 56.640 -19.065 -13.883 1.00 68.31 86 PRO A C 1
ATOM 629 O O . PRO A 1 86 ? 55.527 -19.585 -13.803 1.00 68.31 86 PRO A O 1
ATOM 632 N N . ALA A 1 87 ? 56.820 -17.745 -13.891 1.00 65.94 87 ALA A N 1
ATOM 633 C CA . ALA A 1 87 ? 55.719 -16.798 -13.966 1.00 65.94 87 ALA A CA 1
ATOM 634 C C . ALA A 1 87 ? 55.005 -16.982 -15.312 1.00 65.94 87 ALA A C 1
ATOM 636 O O . ALA A 1 87 ? 55.388 -16.401 -16.326 1.00 65.94 87 ALA A O 1
ATOM 637 N N . VAL A 1 88 ? 53.989 -17.841 -15.340 1.00 66.12 88 VAL A N 1
ATOM 638 C CA . VAL A 1 88 ? 53.069 -17.930 -16.467 1.00 66.12 88 VAL A CA 1
ATOM 639 C C . VAL A 1 88 ? 52.213 -16.675 -16.398 1.00 66.12 88 VAL A C 1
ATOM 641 O O . VAL A 1 88 ? 51.316 -16.562 -15.567 1.00 66.12 88 VAL A O 1
ATOM 644 N N . MET A 1 89 ? 52.546 -15.692 -17.232 1.00 65.56 89 MET A N 1
ATOM 645 C CA . MET A 1 89 ? 51.708 -14.518 -17.429 1.00 65.56 89 MET A CA 1
ATOM 646 C C . MET A 1 89 ? 50.425 -14.979 -18.118 1.00 65.56 89 MET A C 1
ATOM 648 O O . MET A 1 89 ? 50.428 -15.307 -19.304 1.00 65.56 89 MET A O 1
ATOM 652 N N . CYS A 1 90 ? 49.331 -15.048 -17.365 1.00 68.62 90 CYS A N 1
ATOM 653 C CA . CYS A 1 90 ? 48.009 -15.208 -17.950 1.00 68.62 90 CYS A CA 1
ATOM 654 C C . CYS A 1 90 ? 47.728 -13.977 -18.831 1.00 68.62 90 CYS A C 1
ATOM 656 O O . CYS A 1 90 ? 47.901 -12.856 -18.346 1.00 68.62 90 CYS A O 1
ATOM 658 N N . PRO A 1 91 ? 47.318 -14.137 -20.102 1.00 77.38 91 PRO A N 1
ATOM 659 C CA . PRO A 1 91 ? 46.893 -12.997 -20.902 1.00 77.38 91 PRO A CA 1
ATOM 660 C C . PRO A 1 91 ? 45.682 -12.335 -20.238 1.00 77.38 91 PRO A C 1
ATOM 662 O O . PRO A 1 91 ? 44.792 -13.025 -19.734 1.00 77.38 91 PRO A O 1
ATOM 665 N N . GLU A 1 92 ? 45.651 -11.002 -20.238 1.00 75.44 92 GLU A N 1
ATOM 666 C CA . GLU A 1 92 ? 44.523 -10.248 -19.694 1.00 75.44 92 GLU A CA 1
ATOM 667 C C . GLU A 1 92 ? 43.219 -10.673 -20.395 1.00 75.44 92 GLU A C 1
ATOM 669 O O . GLU A 1 92 ? 43.169 -10.734 -21.633 1.00 75.44 92 GLU A O 1
ATOM 674 N N . PRO A 1 93 ? 42.156 -10.999 -19.639 1.00 71.81 93 PRO A N 1
ATOM 675 C CA . PRO A 1 93 ? 40.893 -11.401 -20.231 1.00 71.81 93 PRO A CA 1
ATOM 676 C C . PRO A 1 93 ? 40.294 -10.215 -20.991 1.00 71.81 93 PRO A C 1
ATOM 678 O O . PRO A 1 93 ? 39.955 -9.187 -20.406 1.00 71.81 93 PRO A O 1
ATOM 681 N N . LYS A 1 94 ? 40.131 -10.357 -22.311 1.00 71.81 94 LYS A N 1
ATOM 682 C CA . LYS A 1 94 ? 39.374 -9.390 -23.114 1.00 71.81 94 LYS A CA 1
ATOM 683 C C . LYS A 1 94 ? 37.914 -9.409 -22.665 1.00 71.81 94 LYS A C 1
ATOM 685 O O . LYS A 1 94 ? 37.189 -10.363 -22.945 1.00 71.81 94 LYS A O 1
ATOM 690 N N . VAL A 1 95 ? 37.492 -8.341 -21.995 1.00 70.56 95 VAL A N 1
ATOM 691 C CA . VAL A 1 95 ? 36.088 -8.083 -21.668 1.00 70.56 95 VAL A CA 1
ATOM 692 C C . VAL A 1 95 ? 35.346 -7.821 -22.977 1.00 70.56 95 VAL A C 1
ATOM 694 O O . VAL A 1 95 ? 35.491 -6.769 -23.593 1.00 70.56 95 VAL A O 1
ATOM 697 N N . VAL A 1 96 ? 34.582 -8.807 -23.441 1.00 68.38 96 VAL A N 1
ATOM 698 C CA . VAL A 1 96 ? 33.627 -8.609 -24.532 1.00 68.38 96 VAL A CA 1
ATOM 699 C C . VAL A 1 96 ? 32.325 -8.147 -23.892 1.00 68.38 96 VAL A C 1
ATOM 701 O O . VAL A 1 96 ? 31.545 -8.964 -23.402 1.00 68.38 96 VAL A O 1
ATOM 704 N N . GLU A 1 97 ? 32.096 -6.835 -23.867 1.00 68.94 97 GLU A N 1
ATOM 705 C CA . GLU A 1 97 ? 30.810 -6.272 -23.457 1.00 68.94 97 GLU A CA 1
ATOM 706 C C . GLU A 1 97 ? 29.746 -6.645 -24.488 1.00 68.94 97 GLU A C 1
ATOM 708 O O . GLU A 1 97 ? 29.570 -6.010 -25.529 1.00 68.94 97 GLU A O 1
ATOM 713 N N . LYS A 1 98 ? 29.017 -7.722 -24.204 1.00 57.88 98 LYS A N 1
ATOM 714 C CA . LYS A 1 98 ? 27.825 -8.072 -24.962 1.00 57.88 98 LYS A CA 1
ATOM 715 C C . LYS A 1 98 ? 26.680 -7.195 -24.459 1.00 57.88 98 LYS A C 1
ATOM 717 O O . LYS A 1 98 ? 25.875 -7.629 -23.639 1.00 57.88 98 LYS A O 1
ATOM 722 N N . VAL A 1 99 ? 26.599 -5.961 -24.956 1.00 58.69 99 VAL A N 1
ATOM 723 C CA . VAL A 1 99 ? 25.394 -5.134 -24.805 1.00 58.69 99 VAL A CA 1
ATOM 724 C C . VAL A 1 99 ? 24.308 -5.743 -25.692 1.00 58.69 99 VAL A C 1
ATOM 726 O O . VAL A 1 99 ? 24.092 -5.350 -26.835 1.00 58.69 99 VAL A O 1
ATOM 729 N N . VAL A 1 100 ? 23.648 -6.781 -25.179 1.00 58.41 100 VAL A N 1
ATOM 730 C CA . VAL A 1 100 ? 22.402 -7.279 -25.754 1.00 58.41 100 VAL A CA 1
ATOM 731 C C . VAL A 1 100 ? 21.305 -6.381 -25.209 1.00 58.41 100 VAL A C 1
ATOM 733 O O . VAL A 1 100 ? 20.830 -6.585 -24.093 1.00 58.41 100 VAL A O 1
ATOM 736 N N . VAL A 1 101 ? 20.898 -5.385 -25.995 1.00 58.16 101 VAL A N 1
ATOM 737 C CA . VAL A 1 101 ? 19.633 -4.682 -25.762 1.00 58.16 101 VAL A CA 1
ATOM 738 C C . VAL A 1 101 ? 18.522 -5.696 -26.021 1.00 58.16 101 VAL A C 1
ATOM 740 O O . VAL A 1 101 ? 18.046 -5.866 -27.141 1.00 58.16 101 VAL A O 1
ATOM 743 N N . LYS A 1 102 ? 18.171 -6.461 -24.988 1.00 50.88 102 LYS A N 1
ATOM 744 C CA . LYS A 1 102 ? 17.043 -7.382 -25.027 1.00 50.88 102 LYS A CA 1
ATOM 745 C C . LYS A 1 102 ? 15.797 -6.508 -24.926 1.00 50.88 102 LYS A C 1
ATOM 747 O O . LYS A 1 102 ? 15.546 -5.915 -23.880 1.00 50.88 102 LYS A O 1
ATOM 752 N N . THR A 1 103 ? 15.039 -6.390 -26.011 1.00 56.22 103 THR A N 1
ATOM 753 C CA . THR A 1 103 ? 13.657 -5.910 -25.950 1.00 56.22 103 THR A CA 1
ATOM 754 C C . THR A 1 103 ? 12.897 -6.879 -25.054 1.00 56.22 103 THR A C 1
ATOM 756 O O . THR A 1 103 ? 12.598 -8.010 -25.430 1.00 56.22 103 THR A O 1
ATOM 759 N N . VAL A 1 104 ? 12.704 -6.481 -23.801 1.00 61.38 104 VAL A N 1
ATOM 760 C CA . VAL A 1 104 ? 12.019 -7.316 -22.820 1.00 61.38 104 VAL A CA 1
ATOM 761 C C . VAL A 1 104 ? 10.526 -7.232 -23.112 1.00 61.38 104 VAL A C 1
ATOM 763 O O . VAL A 1 104 ? 10.026 -6.125 -23.330 1.00 61.38 104 VAL A O 1
ATOM 766 N N . PRO A 1 105 ? 9.822 -8.370 -23.164 1.00 68.56 105 PRO A N 1
ATOM 767 C CA . PRO A 1 105 ? 8.399 -8.375 -23.454 1.00 68.56 105 PRO A CA 1
ATOM 768 C C . PRO A 1 105 ? 7.630 -7.595 -22.378 1.00 68.56 105 PRO A C 1
ATOM 770 O O . PRO A 1 105 ? 8.031 -7.560 -21.218 1.00 68.56 105 PRO A O 1
ATOM 773 N N . ALA A 1 106 ? 6.539 -6.937 -22.775 1.00 71.81 106 ALA A N 1
ATOM 774 C CA . ALA A 1 106 ? 5.665 -6.210 -21.850 1.00 71.81 106 ALA A CA 1
ATOM 775 C C . ALA A 1 106 ? 4.878 -7.160 -20.928 1.00 71.81 106 ALA A C 1
ATOM 777 O O . ALA A 1 106 ? 4.450 -6.763 -19.846 1.00 71.81 106 ALA A O 1
ATOM 778 N N . THR A 1 107 ? 4.722 -8.417 -21.348 1.00 77.81 107 THR A N 1
ATOM 779 C CA . THR A 1 107 ? 4.013 -9.474 -20.630 1.00 77.81 107 THR A CA 1
ATOM 780 C C . THR A 1 107 ? 4.863 -10.741 -20.523 1.00 77.81 107 THR A C 1
ATOM 782 O O . THR A 1 107 ? 5.764 -10.969 -21.333 1.00 77.81 107 THR A O 1
ATOM 785 N N . ALA A 1 108 ? 4.599 -11.579 -19.521 1.00 77.69 108 ALA A N 1
ATOM 786 C CA . ALA A 1 108 ? 5.284 -12.858 -19.344 1.00 77.69 108 ALA A CA 1
ATOM 787 C C . ALA A 1 108 ? 4.353 -13.980 -18.848 1.00 77.69 108 ALA A C 1
ATOM 789 O O . ALA A 1 108 ? 3.275 -13.738 -18.303 1.00 77.69 108 ALA A O 1
ATOM 790 N N . GLY A 1 109 ? 4.811 -15.225 -19.034 1.00 75.62 109 GLY A N 1
ATOM 791 C CA . GLY A 1 109 ? 4.124 -16.444 -18.597 1.00 75.62 109 GLY A CA 1
ATOM 792 C C . GLY A 1 109 ? 2.936 -16.855 -19.473 1.00 75.62 109 GLY A C 1
ATOM 793 O O . GLY A 1 109 ? 2.568 -16.168 -20.421 1.00 75.62 109 GLY A O 1
ATOM 794 N N . GLU A 1 110 ? 2.323 -17.992 -19.138 1.00 77.00 110 GLU A N 1
ATOM 795 C CA . GLU A 1 110 ? 1.136 -18.525 -19.835 1.00 77.00 110 GLU A CA 1
ATOM 796 C C . GLU A 1 110 ? -0.089 -17.608 -19.698 1.00 77.00 110 GLU A C 1
ATOM 798 O O . GLU A 1 110 ? -0.954 -17.573 -20.570 1.00 77.00 110 GLU A O 1
ATOM 803 N N . LEU A 1 111 ? -0.131 -16.828 -18.616 1.00 78.56 111 LEU A N 1
ATOM 804 C CA . LEU A 1 111 ? -1.215 -15.909 -18.280 1.00 78.56 111 LEU A CA 1
ATOM 805 C C . LEU A 1 111 ? -1.081 -14.528 -18.951 1.00 78.56 111 LEU A C 1
ATOM 807 O O . LEU A 1 111 ? -1.963 -13.695 -18.775 1.00 78.56 111 LEU A O 1
ATOM 811 N N . ASN A 1 112 ? -0.010 -14.273 -19.719 1.00 86.12 112 ASN A N 1
ATOM 812 C CA . ASN A 1 112 ? 0.277 -12.971 -20.342 1.00 86.12 112 ASN A CA 1
ATOM 813 C C . ASN A 1 112 ? 0.183 -11.790 -19.355 1.00 86.12 112 ASN A C 1
ATOM 815 O O . ASN A 1 112 ? -0.326 -10.723 -19.697 1.00 86.12 112 ASN A O 1
ATOM 819 N N . LEU A 1 113 ? 0.686 -11.977 -18.132 1.00 89.19 113 LEU A N 1
ATOM 820 C CA . LEU A 1 113 ? 0.627 -10.953 -17.090 1.00 89.19 113 LEU A CA 1
ATOM 821 C C . LEU A 1 113 ? 1.624 -9.827 -17.379 1.00 89.19 113 LEU A C 1
ATOM 823 O O . LEU A 1 113 ? 2.722 -10.120 -17.867 1.00 89.19 113 LEU A O 1
ATOM 827 N N . PRO A 1 114 ? 1.297 -8.562 -17.057 1.00 92.75 114 PRO A N 1
ATOM 828 C CA . PRO A 1 114 ? 2.229 -7.448 -17.178 1.00 92.75 114 PRO A CA 1
ATOM 829 C C . PRO A 1 114 ? 3.482 -7.673 -16.327 1.00 92.75 114 PRO A C 1
ATOM 831 O O . PRO A 1 114 ? 3.406 -8.152 -15.191 1.00 92.75 114 PRO A O 1
ATOM 834 N N . ILE A 1 115 ? 4.640 -7.304 -16.877 1.00 94.44 115 ILE A N 1
ATOM 835 C CA . ILE A 1 115 ? 5.896 -7.269 -16.123 1.00 94.44 115 ILE A CA 1
ATOM 836 C C . ILE A 1 115 ? 6.017 -5.906 -15.447 1.00 94.44 115 ILE A C 1
ATOM 838 O O . ILE A 1 115 ? 6.202 -4.901 -16.132 1.00 94.44 115 ILE A O 1
ATOM 842 N N . ILE A 1 116 ? 5.949 -5.898 -14.118 1.00 96.00 116 ILE A N 1
ATOM 843 C CA . ILE A 1 116 ? 6.086 -4.703 -13.286 1.00 96.00 116 ILE A CA 1
ATOM 844 C C . ILE A 1 116 ? 7.478 -4.601 -12.670 1.00 96.00 116 ILE A C 1
ATOM 846 O O . ILE A 1 116 ? 8.170 -5.605 -12.497 1.00 96.00 116 ILE A O 1
ATOM 850 N N . GLY A 1 117 ? 7.893 -3.385 -12.334 1.00 96.50 117 GLY A N 1
ATOM 851 C CA . GLY A 1 117 ? 9.146 -3.122 -11.649 1.00 96.50 117 GLY A CA 1
ATOM 852 C C . GLY A 1 117 ? 9.096 -3.371 -10.147 1.00 96.50 117 GLY A C 1
ATOM 853 O O . GLY A 1 117 ? 8.087 -3.755 -9.564 1.00 96.50 117 GLY A O 1
ATOM 854 N N . GLU A 1 118 ? 10.225 -3.106 -9.505 1.00 97.19 118 GLU A N 1
ATOM 855 C CA . GLU A 1 118 ? 10.402 -3.192 -8.061 1.00 97.19 118 GLU A CA 1
ATOM 856 C C . GLU A 1 118 ? 9.709 -2.031 -7.316 1.00 97.19 118 GLU A C 1
ATOM 858 O O . GLU A 1 118 ? 9.394 -2.136 -6.125 1.00 97.19 118 GLU A O 1
ATOM 863 N N . ILE A 1 119 ? 9.480 -0.925 -8.029 1.00 97.56 119 ILE A N 1
ATOM 864 C CA . ILE A 1 119 ? 8.770 0.275 -7.591 1.00 97.56 119 ILE A CA 1
ATOM 865 C C . ILE A 1 119 ? 7.795 0.672 -8.697 1.00 97.56 119 ILE A C 1
ATOM 867 O O . ILE A 1 119 ? 8.184 0.763 -9.863 1.00 97.56 119 ILE A O 1
ATOM 871 N N . GLU A 1 120 ? 6.548 0.939 -8.326 1.00 97.69 120 GLU A N 1
ATOM 872 C CA . GLU A 1 120 ? 5.494 1.366 -9.244 1.00 97.69 120 GLU A CA 1
ATOM 873 C C . GLU A 1 120 ? 4.670 2.504 -8.653 1.00 97.69 120 GLU A C 1
ATOM 875 O O . GLU A 1 120 ? 4.624 2.720 -7.444 1.00 97.69 120 GLU A O 1
ATOM 880 N N . ASN A 1 121 ? 3.994 3.241 -9.529 1.00 96.88 121 ASN A N 1
ATOM 881 C CA . ASN A 1 121 ? 3.042 4.245 -9.093 1.00 96.88 121 ASN A CA 1
ATOM 882 C C . ASN A 1 121 ? 1.671 3.611 -8.844 1.00 96.88 121 ASN A C 1
ATOM 884 O O . ASN A 1 121 ? 1.144 2.912 -9.709 1.00 96.88 121 ASN A O 1
ATOM 888 N N . VAL A 1 122 ? 1.060 3.936 -7.707 1.00 97.50 122 VAL A N 1
ATOM 889 C CA . VAL A 1 122 ? -0.297 3.510 -7.356 1.00 97.50 122 VAL A CA 1
ATOM 890 C C . VAL A 1 122 ? -1.190 4.715 -7.103 1.00 97.50 122 VAL A C 1
ATOM 892 O O . VAL A 1 122 ? -0.762 5.727 -6.556 1.00 97.50 122 VAL A O 1
ATOM 895 N N . PHE A 1 123 ? -2.451 4.611 -7.492 1.00 97.56 123 PHE A N 1
ATOM 896 C CA . PHE A 1 123 ? -3.481 5.590 -7.183 1.00 97.56 123 PHE A CA 1
ATOM 897 C C . PHE A 1 123 ? -4.415 5.026 -6.116 1.00 97.56 123 PHE A C 1
ATOM 899 O O . PHE A 1 123 ? -4.939 3.923 -6.277 1.00 97.56 123 PHE A O 1
ATOM 906 N N . VAL A 1 124 ? -4.610 5.778 -5.037 1.00 98.00 124 VAL A N 1
ATOM 907 C CA . VAL A 1 124 ? -5.413 5.384 -3.876 1.00 98.00 124 VAL A CA 1
ATOM 908 C C . VAL A 1 124 ? -6.698 6.197 -3.856 1.00 98.00 124 VAL A C 1
ATOM 910 O O . VAL A 1 124 ? -6.648 7.425 -3.786 1.00 98.00 124 VAL A O 1
ATOM 913 N N . ASP A 1 125 ? -7.841 5.514 -3.885 1.00 96.81 125 ASP A N 1
ATOM 914 C CA . ASP A 1 125 ? -9.170 6.123 -3.901 1.00 96.81 125 ASP A CA 1
ATOM 915 C C . ASP A 1 125 ? -10.108 5.506 -2.838 1.00 96.81 125 ASP A C 1
ATOM 917 O O . ASP A 1 125 ? -10.273 4.278 -2.784 1.00 96.81 125 ASP A O 1
ATOM 921 N N . PRO A 1 126 ? -10.752 6.328 -1.986 1.00 95.12 126 PRO A N 1
ATOM 922 C CA . PRO A 1 126 ? -10.419 7.734 -1.691 1.00 95.12 126 PRO A CA 1
ATOM 923 C C . PRO A 1 126 ? -9.025 7.846 -1.030 1.00 95.12 126 PRO A C 1
ATOM 925 O O . PRO A 1 126 ? -8.570 6.864 -0.439 1.00 95.12 126 PRO A O 1
ATOM 928 N N . PRO A 1 127 ? -8.323 8.999 -1.097 1.00 94.44 127 PRO A N 1
ATOM 929 C CA . PRO A 1 127 ? -8.788 10.343 -1.470 1.00 94.44 127 PRO A CA 1
ATOM 930 C C . PRO A 1 127 ? -8.582 10.739 -2.940 1.00 94.44 127 PRO A C 1
ATOM 932 O O . PRO A 1 127 ? -8.979 11.832 -3.330 1.00 94.44 127 PRO A O 1
ATOM 935 N N . GLY A 1 128 ? -7.953 9.892 -3.749 1.00 96.00 128 GLY A N 1
ATOM 936 C CA . GLY A 1 128 ? -7.571 10.217 -5.119 1.00 96.00 128 GLY A CA 1
ATOM 937 C C . GLY A 1 128 ? -6.145 10.760 -5.234 1.00 96.00 128 GLY A C 1
ATOM 938 O O . GLY A 1 128 ? -5.894 11.709 -5.977 1.00 96.00 128 GLY A O 1
ATOM 939 N N . ILE A 1 129 ? -5.207 10.163 -4.495 1.00 96.12 129 ILE A N 1
ATOM 940 C CA . ILE A 1 129 ? -3.784 10.536 -4.508 1.00 96.12 129 ILE A CA 1
ATOM 941 C C . ILE A 1 129 ? -2.943 9.480 -5.216 1.00 96.12 129 ILE A C 1
ATOM 943 O O . ILE A 1 129 ? -3.247 8.288 -5.176 1.00 96.12 129 ILE A O 1
ATOM 947 N N . LYS A 1 130 ? -1.856 9.926 -5.847 1.00 96.31 130 LYS A N 1
ATOM 948 C CA . LYS A 1 130 ? -0.866 9.059 -6.490 1.00 96.31 130 LYS A CA 1
ATOM 949 C C . LYS A 1 130 ? 0.345 8.919 -5.575 1.00 96.31 130 LYS A C 1
ATOM 951 O O . LYS A 1 130 ? 1.007 9.916 -5.315 1.00 96.31 130 LYS A O 1
ATOM 956 N N . LEU A 1 131 ? 0.626 7.704 -5.122 1.00 95.88 131 LEU A N 1
ATOM 957 C CA . LEU A 1 131 ? 1.769 7.367 -4.280 1.00 95.88 131 LEU A CA 1
ATOM 958 C C . LEU A 1 131 ? 2.771 6.530 -5.073 1.00 95.88 131 LEU A C 1
ATOM 960 O O . LEU A 1 131 ? 2.393 5.725 -5.925 1.00 95.88 131 LEU A O 1
ATOM 964 N N . GLU A 1 132 ? 4.047 6.696 -4.761 1.00 95.62 132 GLU A N 1
ATOM 965 C CA . GLU A 1 132 ? 5.067 5.737 -5.162 1.00 95.62 132 GLU A CA 1
ATOM 966 C C . GLU A 1 132 ? 5.043 4.556 -4.186 1.00 95.62 132 GLU A C 1
ATOM 968 O O . GLU A 1 132 ? 5.008 4.737 -2.965 1.00 95.62 132 GLU A O 1
ATOM 973 N N . ALA A 1 133 ? 5.006 3.342 -4.727 1.00 97.19 133 ALA A N 1
ATOM 974 C CA . ALA A 1 133 ? 4.854 2.128 -3.952 1.00 97.19 133 ALA A CA 1
ATOM 975 C C . ALA A 1 133 ? 5.977 1.138 -4.215 1.00 97.19 133 ALA A C 1
ATOM 977 O O . ALA A 1 133 ? 6.381 0.892 -5.353 1.00 97.19 133 ALA A O 1
ATOM 978 N N . ARG A 1 134 ? 6.413 0.489 -3.139 1.00 97.69 134 ARG A N 1
ATOM 979 C CA . ARG A 1 134 ? 7.342 -0.633 -3.201 1.00 97.69 134 ARG A CA 1
ATOM 980 C C . ARG A 1 134 ? 6.564 -1.927 -3.434 1.00 97.69 134 ARG A C 1
ATOM 982 O O . ARG A 1 134 ? 5.625 -2.232 -2.695 1.00 97.69 134 ARG A O 1
ATOM 989 N N . ILE A 1 135 ? 6.975 -2.692 -4.442 1.00 97.94 135 ILE A N 1
ATOM 990 C CA . ILE A 1 135 ? 6.430 -4.023 -4.713 1.00 97.94 135 ILE A CA 1
ATOM 991 C C . ILE A 1 135 ? 7.095 -5.030 -3.772 1.00 97.94 135 ILE A C 1
ATOM 993 O O . ILE A 1 135 ? 8.311 -5.213 -3.812 1.00 97.94 135 ILE A O 1
ATOM 997 N N . ASP A 1 136 ? 6.302 -5.674 -2.916 1.00 96.69 136 ASP A N 1
ATOM 998 C CA . ASP A 1 136 ? 6.777 -6.604 -1.891 1.00 96.69 136 ASP A CA 1
ATOM 999 C C . ASP A 1 136 ? 6.038 -7.947 -1.987 1.00 96.69 136 ASP A C 1
ATOM 1001 O O . ASP A 1 136 ? 4.975 -8.163 -1.402 1.00 96.69 136 ASP A O 1
ATOM 1005 N N . SER A 1 137 ? 6.636 -8.901 -2.706 1.00 96.06 137 SER A N 1
ATOM 1006 C CA . SER A 1 137 ? 6.116 -10.271 -2.806 1.00 96.06 137 SER A CA 1
ATOM 1007 C C . SER A 1 137 ? 6.169 -11.043 -1.477 1.00 96.06 137 SER A C 1
ATOM 1009 O O . SER A 1 137 ? 5.515 -12.082 -1.336 1.00 96.06 137 SER A O 1
ATOM 1011 N N . GLY A 1 138 ? 6.941 -10.568 -0.494 1.00 95.94 138 GLY A N 1
ATOM 1012 C CA . GLY A 1 138 ? 7.027 -11.145 0.847 1.00 95.94 138 GLY A CA 1
ATOM 1013 C C . GLY A 1 138 ? 5.815 -10.805 1.717 1.00 95.94 138 GLY A C 1
ATOM 1014 O O . GLY A 1 138 ? 5.397 -11.628 2.540 1.00 95.94 138 GLY A O 1
ATOM 1015 N N . ALA A 1 139 ? 5.183 -9.656 1.485 1.00 95.00 139 ALA A N 1
ATOM 1016 C CA . ALA A 1 139 ? 4.002 -9.217 2.217 1.00 95.00 139 ALA A CA 1
ATOM 1017 C C . ALA A 1 139 ? 2.723 -9.921 1.733 1.00 95.00 139 ALA A C 1
ATOM 1019 O O . ALA A 1 139 ? 2.425 -9.982 0.543 1.00 95.00 139 ALA A O 1
ATOM 1020 N N . GLU A 1 140 ? 1.923 -10.444 2.665 1.00 95.31 140 GLU A N 1
ATOM 1021 C CA . GLU A 1 140 ? 0.613 -11.027 2.339 1.00 95.31 140 GLU A CA 1
ATOM 1022 C C . GLU A 1 140 ? -0.417 -9.949 1.981 1.00 95.31 140 GLU A C 1
ATOM 1024 O O . GLU A 1 140 ? -1.133 -10.065 0.990 1.00 95.31 140 GLU A O 1
ATOM 1029 N N . THR A 1 141 ? -0.484 -8.890 2.789 1.00 96.31 141 THR A N 1
ATOM 1030 C CA . THR A 1 141 ? -1.437 -7.786 2.641 1.00 96.31 141 THR A CA 1
ATOM 1031 C C . THR A 1 141 ? -0.680 -6.492 2.372 1.00 96.31 141 THR A C 1
ATOM 1033 O O . THR A 1 141 ? 0.316 -6.210 3.037 1.00 96.31 141 THR A O 1
ATOM 1036 N N . SER A 1 142 ? -1.181 -5.700 1.428 1.00 97.62 142 SER A N 1
ATOM 1037 C CA . SER A 1 142 ? -0.701 -4.344 1.156 1.00 97.62 142 SER A CA 1
ATOM 1038 C C . SER A 1 142 ? -0.840 -3.440 2.390 1.00 97.62 142 SER A C 1
ATOM 1040 O O . SER A 1 142 ? -1.734 -3.629 3.226 1.00 97.62 14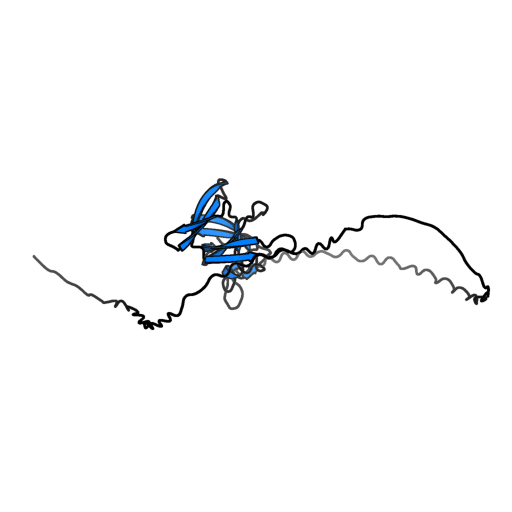2 SER A O 1
ATOM 1042 N N . SER A 1 143 ? 0.029 -2.440 2.522 1.00 97.00 143 SER A N 1
ATOM 1043 C CA . SER A 1 143 ? 0.003 -1.505 3.654 1.00 97.00 143 SER A CA 1
ATOM 1044 C C . SER A 1 143 ? 0.226 -0.071 3.215 1.00 97.00 143 SER A C 1
ATOM 1046 O O . SER A 1 143 ? 1.021 0.173 2.311 1.00 97.00 143 SER A O 1
ATOM 1048 N N . ILE A 1 144 ? -0.412 0.862 3.911 1.00 97.56 144 ILE A N 1
ATOM 1049 C CA . ILE A 1 144 ? -0.278 2.298 3.681 1.00 97.56 144 ILE A CA 1
ATOM 1050 C C . ILE A 1 144 ? 0.183 2.997 4.958 1.00 97.56 144 ILE A C 1
ATOM 1052 O O . ILE A 1 144 ? -0.197 2.608 6.069 1.00 97.56 144 ILE A O 1
ATOM 1056 N N . HIS A 1 145 ? 1.019 4.014 4.782 1.00 97.12 145 HIS A N 1
ATOM 1057 C CA . HIS A 1 145 ? 1.364 4.962 5.822 1.00 97.12 145 HIS A CA 1
ATOM 1058 C C . HIS A 1 145 ? 0.114 5.739 6.236 1.00 97.12 145 HIS A C 1
ATOM 1060 O O . HIS A 1 145 ? -0.580 6.305 5.390 1.00 97.12 145 HIS A O 1
ATOM 1066 N N . ALA A 1 146 ? -0.189 5.721 7.527 1.00 96.81 146 ALA A N 1
ATOM 1067 C CA . ALA A 1 146 ? -1.319 6.439 8.078 1.00 96.81 146 ALA A CA 1
ATOM 1068 C C . ALA A 1 146 ? -1.003 6.938 9.487 1.00 96.81 146 ALA A C 1
ATOM 1070 O O . ALA A 1 146 ? -0.502 6.190 10.327 1.00 96.81 146 ALA A O 1
ATOM 1071 N N . GLU A 1 147 ? -1.379 8.182 9.746 1.00 96.00 147 GLU A N 1
ATOM 1072 C CA . GLU A 1 147 ? -1.211 8.871 11.018 1.00 96.00 147 GLU A CA 1
ATOM 1073 C C . GLU A 1 147 ? -2.552 9.011 11.745 1.00 96.00 147 GLU A C 1
ATOM 1075 O O . GLU A 1 147 ? -3.631 8.859 11.158 1.00 96.00 147 GLU A O 1
ATOM 1080 N N . ASN A 1 148 ? -2.495 9.346 13.038 1.00 95.50 148 ASN A N 1
ATOM 1081 C CA . ASN A 1 148 ? -3.668 9.698 13.846 1.00 95.50 148 ASN A CA 1
ATOM 1082 C C . ASN A 1 148 ? -4.813 8.670 13.753 1.00 95.50 148 ASN A C 1
ATOM 1084 O O . ASN A 1 148 ? -5.990 9.027 13.663 1.00 95.50 148 ASN A O 1
ATOM 1088 N N . ILE A 1 149 ? -4.462 7.380 13.764 1.00 96.50 149 ILE A N 1
ATOM 1089 C CA . ILE A 1 149 ? -5.408 6.289 13.534 1.00 96.50 149 ILE A CA 1
ATOM 1090 C C . ILE A 1 149 ? -6.298 6.078 14.767 1.00 96.50 149 ILE A C 1
ATOM 1092 O O . ILE A 1 149 ? -5.823 5.711 15.842 1.00 96.50 149 ILE A O 1
ATOM 1096 N N . GLN A 1 150 ? -7.608 6.263 14.609 1.00 96.00 150 GLN A N 1
ATOM 1097 C CA . GLN A 1 150 ? -8.598 6.188 15.685 1.00 96.00 150 GLN A CA 1
ATOM 1098 C C . GLN A 1 150 ? -9.801 5.338 15.270 1.00 96.00 150 GLN A C 1
ATOM 1100 O O . GLN A 1 150 ? -10.354 5.518 14.185 1.00 96.00 150 GLN A O 1
ATOM 1105 N N . ILE A 1 151 ? -10.251 4.436 16.148 1.00 96.31 151 ILE A N 1
ATOM 1106 C CA . ILE A 1 151 ? -11.533 3.747 15.956 1.00 96.31 151 ILE A CA 1
ATOM 1107 C C . ILE A 1 151 ? -12.656 4.661 16.432 1.00 96.31 151 ILE A C 1
ATOM 1109 O O . ILE A 1 151 ? -12.611 5.187 17.542 1.00 96.31 151 ILE A O 1
ATOM 1113 N N . ILE A 1 152 ? -13.698 4.769 15.619 1.00 96.75 152 ILE A N 1
ATOM 1114 C CA . ILE A 1 152 ? -14.965 5.386 15.997 1.00 96.75 152 ILE A CA 1
ATOM 1115 C C . ILE A 1 152 ? -16.100 4.388 15.771 1.00 96.75 152 ILE A C 1
ATOM 1117 O O . ILE A 1 152 ? -16.002 3.489 14.934 1.00 96.75 152 ILE A O 1
ATOM 1121 N N . GLU A 1 153 ? -17.195 4.552 16.498 1.00 96.00 153 GLU A N 1
ATOM 1122 C CA . GLU A 1 153 ? -18.396 3.740 16.330 1.00 96.00 153 GLU A CA 1
ATOM 1123 C C . GLU A 1 153 ? -19.580 4.644 15.993 1.00 96.00 153 GLU A C 1
ATOM 1125 O O . GLU A 1 153 ? -19.772 5.685 16.622 1.00 96.00 153 GLU A O 1
ATOM 1130 N N . ARG A 1 154 ? -20.356 4.260 14.976 1.00 94.19 154 ARG A N 1
ATOM 1131 C CA . ARG A 1 154 ? -21.599 4.934 14.581 1.00 94.19 154 ARG A CA 1
ATOM 1132 C C . ARG A 1 154 ? -22.655 3.888 14.296 1.00 94.19 154 ARG A C 1
ATOM 1134 O O . ARG A 1 154 ? -22.415 2.993 13.489 1.00 94.19 154 ARG A O 1
ATOM 1141 N N . ASP A 1 155 ? -23.788 3.986 14.981 1.00 94.00 155 ASP A N 1
ATOM 1142 C CA . ASP A 1 155 ? -24.928 3.080 14.804 1.00 94.00 155 ASP A CA 1
ATOM 1143 C C . ASP A 1 155 ? -24.540 1.587 14.909 1.00 94.00 155 ASP A C 1
ATOM 1145 O O . ASP A 1 155 ? -25.029 0.738 14.165 1.00 94.00 155 ASP A O 1
ATOM 1149 N N . GLY A 1 156 ? -23.603 1.260 15.811 1.00 95.38 156 GLY A N 1
ATOM 1150 C CA . GLY A 1 156 ? -23.081 -0.100 16.013 1.00 95.38 156 GLY A CA 1
ATOM 1151 C C . GLY A 1 156 ? -22.068 -0.576 14.961 1.00 95.38 156 GLY A C 1
ATOM 1152 O O . GLY A 1 156 ? -21.630 -1.728 14.996 1.00 95.38 156 GLY A O 1
ATOM 1153 N N . ILE A 1 157 ? -21.675 0.281 14.015 1.00 96.44 157 ILE A N 1
ATOM 1154 C CA . ILE A 1 157 ? -20.667 -0.013 12.993 1.00 96.44 157 ILE A CA 1
ATOM 1155 C C . ILE A 1 157 ? -19.357 0.681 13.365 1.00 96.44 157 ILE A C 1
ATOM 1157 O O . ILE A 1 157 ? -19.312 1.890 13.592 1.00 96.44 157 ILE A O 1
ATOM 1161 N N . ARG A 1 158 ? -18.265 -0.090 13.386 1.00 97.44 158 ARG A N 1
ATOM 1162 C CA . ARG A 1 158 ? -16.915 0.431 13.631 1.00 97.44 158 ARG A CA 1
ATOM 1163 C C . ARG A 1 158 ? -16.294 0.981 12.350 1.00 97.44 158 ARG A C 1
ATOM 1165 O O . ARG A 1 158 ? -16.211 0.286 11.334 1.00 97.44 158 ARG A O 1
ATOM 1172 N N . PHE A 1 159 ? -15.802 2.205 12.439 1.00 97.94 159 PHE A N 1
ATOM 1173 C CA . PHE A 1 159 ? -15.013 2.887 11.424 1.00 97.94 159 PHE A CA 1
ATOM 1174 C C . PHE A 1 159 ? -13.630 3.203 11.983 1.00 97.94 159 PHE A C 1
ATOM 1176 O O . PHE A 1 159 ? -13.415 3.220 13.195 1.00 97.94 159 PHE A O 1
ATOM 1183 N N . VAL A 1 160 ? -12.692 3.459 11.087 1.00 97.81 160 VAL A N 1
ATOM 1184 C CA . VAL A 1 160 ? -11.353 3.931 11.401 1.00 97.81 160 VAL A CA 1
ATOM 1185 C C . VAL A 1 160 ? -11.174 5.276 10.725 1.00 97.81 160 VAL A C 1
ATOM 1187 O O . VAL A 1 160 ? -11.317 5.379 9.506 1.00 97.81 160 VAL A O 1
ATOM 1190 N N . ARG A 1 161 ? -10.875 6.295 11.524 1.00 97.75 161 ARG A N 1
ATOM 1191 C CA . ARG A 1 161 ? -10.425 7.606 11.067 1.00 97.75 161 ARG A CA 1
ATOM 1192 C C . ARG A 1 161 ? -8.905 7.623 11.073 1.00 97.75 161 ARG A C 1
ATOM 1194 O O . ARG A 1 161 ? -8.306 7.151 12.033 1.00 97.75 161 ARG A O 1
ATOM 1201 N N . PHE A 1 162 ? -8.298 8.139 10.020 1.00 97.81 162 PHE A N 1
ATOM 1202 C CA . PHE A 1 162 ? -6.847 8.227 9.888 1.00 97.81 162 PHE A CA 1
ATOM 1203 C C . PHE A 1 162 ? -6.473 9.358 8.932 1.00 97.81 162 PHE A C 1
ATOM 1205 O O . PHE A 1 162 ? -7.330 9.885 8.222 1.00 97.81 162 PHE A O 1
ATOM 1212 N N . VAL A 1 163 ? -5.204 9.742 8.934 1.00 97.81 163 VAL A N 1
ATOM 1213 C CA . VAL A 1 163 ? -4.652 10.790 8.075 1.00 97.81 163 VAL A CA 1
ATOM 1214 C C . VAL A 1 163 ? -3.608 10.174 7.155 1.00 97.81 163 VAL A C 1
ATOM 1216 O O . VAL A 1 163 ? -2.805 9.361 7.603 1.00 97.81 163 VAL A O 1
ATOM 1219 N N . ILE A 1 164 ? -3.625 10.547 5.877 1.00 96.44 164 ILE A N 1
ATOM 1220 C CA . ILE A 1 164 ? -2.534 10.269 4.941 1.00 96.44 164 ILE A CA 1
ATOM 1221 C C . ILE A 1 164 ? -1.921 11.616 4.536 1.00 96.44 164 ILE A C 1
ATOM 1223 O O . ILE A 1 164 ? -2.676 12.482 4.090 1.00 96.44 164 ILE A O 1
ATOM 1227 N N . PRO A 1 165 ? -0.600 11.818 4.660 1.00 94.69 165 PRO A N 1
ATOM 1228 C CA . PRO A 1 165 ? 0.044 13.015 4.130 1.00 94.69 165 PRO A CA 1
ATOM 1229 C C . PRO A 1 165 ? 0.022 13.006 2.594 1.00 94.69 165 PRO A C 1
ATOM 1231 O O . PRO A 1 165 ? 0.337 11.995 1.959 1.00 94.69 165 PRO A O 1
ATOM 1234 N N . ASP A 1 166 ? -0.353 14.128 1.979 1.00 93.19 166 ASP A N 1
ATOM 1235 C CA . ASP A 1 166 ? -0.277 14.286 0.527 1.00 93.19 166 ASP A CA 1
ATOM 1236 C C . ASP A 1 166 ? 1.195 14.205 0.072 1.00 93.19 166 ASP A C 1
ATOM 1238 O O . ASP A 1 166 ? 2.036 14.951 0.576 1.00 93.19 166 ASP A O 1
ATOM 1242 N N . PRO A 1 167 ? 1.545 13.348 -0.901 1.00 90.19 167 PRO A N 1
ATOM 1243 C CA . PRO A 1 167 ? 2.933 13.171 -1.336 1.00 90.19 167 PRO A CA 1
ATOM 1244 C C . PRO A 1 167 ? 3.532 14.406 -2.029 1.00 90.19 167 PRO A C 1
ATOM 1246 O O . PRO A 1 167 ? 4.750 14.503 -2.155 1.00 90.19 167 PRO A O 1
ATOM 1249 N N . LYS A 1 168 ? 2.703 15.327 -2.533 1.00 90.56 168 LYS A N 1
ATOM 1250 C CA . LYS A 1 168 ? 3.136 16.545 -3.229 1.00 90.56 168 LYS A CA 1
ATOM 1251 C C . LYS A 1 168 ? 3.192 17.748 -2.301 1.00 90.56 168 LYS A C 1
ATOM 1253 O O . LYS A 1 168 ? 4.116 18.547 -2.422 1.00 90.56 168 LYS A O 1
ATOM 1258 N N . THR A 1 169 ? 2.183 17.921 -1.449 1.00 92.25 169 THR A N 1
ATOM 1259 C CA . THR A 1 169 ? 2.054 19.121 -0.602 1.00 92.25 169 THR A CA 1
ATOM 1260 C C . THR A 1 169 ? 2.446 18.878 0.851 1.00 92.25 169 THR A C 1
ATOM 1262 O O . THR A 1 169 ? 2.724 19.838 1.564 1.00 92.25 169 THR A O 1
ATOM 1265 N N . GLY A 1 170 ? 2.472 17.621 1.302 1.00 91.12 170 GLY A N 1
ATOM 1266 C CA . GLY A 1 170 ? 2.610 17.259 2.712 1.00 91.12 170 GLY A CA 1
ATOM 1267 C C . GLY A 1 170 ? 1.370 17.580 3.548 1.00 91.12 170 GLY A C 1
ATOM 1268 O O . GLY A 1 170 ? 1.391 17.402 4.763 1.00 91.12 170 GLY A O 1
ATOM 1269 N N . GLU A 1 171 ? 0.288 18.069 2.933 1.00 94.56 171 GLU A N 1
ATOM 1270 C CA . GLU A 1 171 ? -0.922 18.417 3.670 1.00 94.56 171 GLU A CA 1
ATOM 1271 C C . GLU A 1 171 ? -1.617 17.154 4.204 1.00 94.56 171 GLU A C 1
ATOM 1273 O O . GLU A 1 171 ? -1.722 16.150 3.492 1.00 94.56 171 GLU A O 1
ATOM 1278 N N . PRO A 1 172 ? -2.119 17.180 5.449 1.00 96.56 172 PRO A N 1
ATOM 1279 C CA . PRO A 1 172 ? -2.788 16.031 6.039 1.00 96.56 172 PRO A CA 1
ATOM 1280 C C . PRO A 1 172 ? -4.167 15.815 5.404 1.00 96.56 172 PRO A C 1
ATOM 1282 O O . PRO A 1 172 ? -5.073 16.638 5.552 1.00 96.56 172 PRO A O 1
ATOM 1285 N N . ILE A 1 173 ? -4.369 14.664 4.761 1.00 97.25 173 ILE A N 1
ATOM 1286 C CA . ILE A 1 173 ? -5.658 14.268 4.191 1.00 97.25 173 ILE A CA 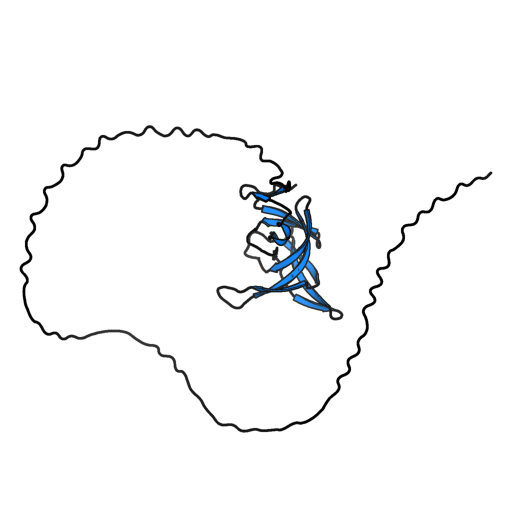1
ATOM 1287 C C . ILE A 1 173 ? -6.371 13.323 5.157 1.00 97.25 173 ILE A C 1
ATOM 1289 O O . ILE A 1 173 ? -6.012 12.153 5.302 1.00 97.25 173 ILE A O 1
ATOM 1293 N N . GLY A 1 174 ? -7.407 13.834 5.821 1.00 97.38 174 GLY A N 1
ATOM 1294 C CA . GLY A 1 174 ? -8.247 13.052 6.724 1.00 97.38 174 GLY A CA 1
ATOM 1295 C C . GLY A 1 174 ? -9.201 12.125 5.974 1.00 97.38 174 GLY A C 1
ATOM 1296 O O . GLY A 1 174 ? -9.974 12.565 5.124 1.00 97.38 174 GLY A O 1
ATOM 12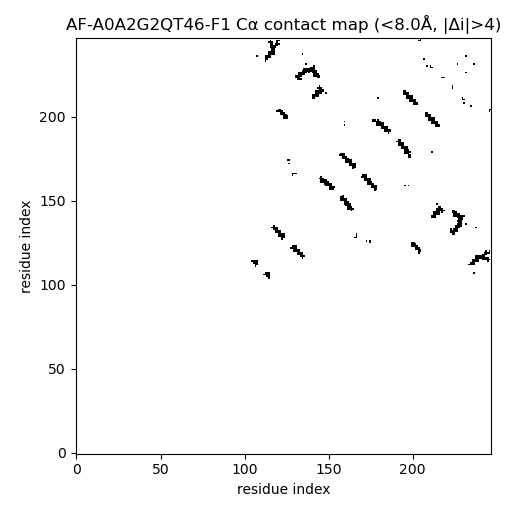97 N N . LEU A 1 175 ? -9.190 10.846 6.336 1.00 97.50 175 LEU A N 1
ATOM 1298 C CA . LEU A 1 175 ? -10.056 9.813 5.784 1.00 97.50 175 LEU A CA 1
ATOM 1299 C C . LEU A 1 175 ? -10.788 9.053 6.877 1.00 97.50 175 LEU A C 1
ATOM 1301 O O . LEU A 1 175 ? -10.367 8.973 8.033 1.00 97.50 175 LEU A O 1
ATOM 1305 N N . GLU A 1 176 ? -11.896 8.447 6.474 1.00 97.44 176 GLU A N 1
ATOM 1306 C CA . GLU A 1 176 ? -12.675 7.574 7.325 1.00 97.44 176 GLU A CA 1
ATOM 1307 C C . GLU A 1 176 ? -13.175 6.380 6.520 1.00 97.44 176 GLU A C 1
ATOM 1309 O O . GLU A 1 176 ? -13.796 6.541 5.470 1.00 97.44 176 GLU A O 1
ATOM 1314 N N . GLN A 1 177 ? -12.883 5.173 7.000 1.00 97.88 177 GLN A N 1
ATOM 1315 C CA . GLN A 1 177 ? -13.272 3.932 6.338 1.00 97.88 177 GLN A CA 1
ATOM 1316 C C . GLN A 1 177 ? -13.839 2.930 7.327 1.00 97.88 177 GLN A C 1
ATOM 1318 O O . GLN A 1 177 ? -13.477 2.908 8.502 1.00 97.88 177 GLN A O 1
ATOM 1323 N N . LYS A 1 178 ? -14.728 2.059 6.851 1.00 97.75 178 LYS A N 1
ATOM 1324 C CA . LYS A 1 178 ? -15.248 0.964 7.673 1.00 97.75 178 LYS A CA 1
ATOM 1325 C C . LYS A 1 178 ? -14.100 0.033 8.076 1.00 97.75 178 LYS A C 1
ATOM 1327 O O . LYS A 1 178 ? -13.302 -0.374 7.231 1.00 97.75 178 LYS A O 1
ATOM 1332 N N . LEU A 1 179 ? -14.048 -0.344 9.354 1.00 98.00 179 LEU A N 1
ATOM 1333 C CA . LEU A 1 179 ? -13.078 -1.321 9.841 1.00 98.00 179 LEU A CA 1
ATOM 1334 C C . LEU A 1 179 ? -13.392 -2.694 9.227 1.00 98.00 179 LEU A C 1
ATOM 1336 O O . LEU A 1 179 ? -14.461 -3.251 9.483 1.00 98.00 179 LEU A O 1
ATOM 1340 N N . ALA A 1 180 ? -12.468 -3.248 8.442 1.00 97.56 180 ALA A N 1
ATOM 1341 C CA . ALA A 1 180 ? -12.607 -4.591 7.884 1.00 97.56 180 ALA A CA 1
ATOM 1342 C C . ALA A 1 180 ? -12.237 -5.654 8.928 1.00 97.56 180 ALA A C 1
ATOM 1344 O O . ALA A 1 180 ? -13.020 -6.561 9.205 1.00 97.56 180 ALA A O 1
ATOM 1345 N N . ARG A 1 181 ? -11.056 -5.517 9.542 1.00 96.19 181 ARG A N 1
ATOM 1346 C CA . ARG A 1 181 ? -10.564 -6.384 10.624 1.00 96.19 181 ARG A CA 1
ATOM 1347 C C . ARG A 1 181 ? -9.412 -5.729 11.384 1.00 96.19 181 ARG A C 1
ATOM 1349 O O . ARG A 1 181 ? -8.856 -4.721 10.955 1.00 96.19 181 ARG A O 1
ATOM 1356 N N . THR A 1 182 ? -9.037 -6.331 12.507 1.00 95.94 182 THR A N 1
ATOM 1357 C CA . THR A 1 182 ? -7.842 -5.968 13.279 1.00 95.94 182 THR A CA 1
ATOM 1358 C C . THR A 1 182 ? -6.849 -7.118 13.210 1.00 95.94 182 THR A C 1
ATOM 1360 O O . THR A 1 182 ? -7.231 -8.270 13.411 1.00 9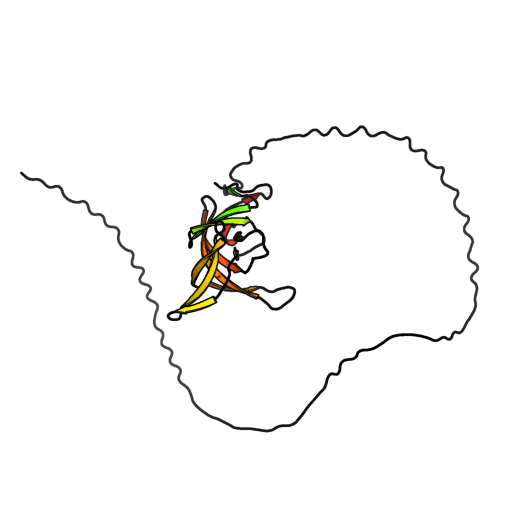5.94 182 THR A O 1
ATOM 1363 N N . VAL A 1 183 ? -5.584 -6.810 12.942 1.00 93.44 183 VAL A N 1
ATOM 1364 C CA . VAL A 1 183 ? -4.489 -7.786 12.926 1.00 93.44 183 VAL A CA 1
ATOM 1365 C C . VAL A 1 183 ? -3.536 -7.531 14.080 1.00 93.44 183 VAL A C 1
ATOM 1367 O O . VAL A 1 183 ? -3.314 -6.386 14.472 1.00 93.44 183 VAL A O 1
ATOM 1370 N N . LEU A 1 184 ? -2.979 -8.608 14.631 1.00 91.31 184 LEU A N 1
ATOM 1371 C CA . LEU A 1 184 ? -1.964 -8.547 15.674 1.00 91.31 184 LEU A CA 1
ATOM 1372 C C . LEU A 1 184 ? -0.606 -8.884 15.060 1.00 91.31 184 LEU A C 1
ATOM 1374 O O . LEU A 1 184 ? -0.354 -10.028 14.680 1.00 91.31 184 LEU A O 1
ATOM 1378 N N . ILE A 1 185 ? 0.265 -7.889 14.967 1.00 86.06 185 ILE A N 1
ATOM 1379 C CA . ILE A 1 185 ? 1.617 -8.037 14.448 1.00 86.06 185 ILE A CA 1
ATOM 1380 C C . ILE A 1 185 ? 2.529 -8.445 15.601 1.00 86.06 185 ILE A C 1
ATOM 1382 O O . ILE A 1 185 ? 2.807 -7.663 16.512 1.00 86.06 185 ILE A O 1
ATOM 1386 N N . LYS A 1 186 ? 2.989 -9.698 15.568 1.00 86.62 186 LYS A N 1
ATOM 1387 C CA . LYS A 1 186 ? 3.978 -10.207 16.522 1.00 86.62 186 LYS A CA 1
ATOM 1388 C C . LYS A 1 186 ? 5.335 -9.583 16.205 1.00 86.62 186 LYS A C 1
ATOM 1390 O O . LYS A 1 186 ? 5.848 -9.754 15.101 1.00 86.62 186 LYS A O 1
ATOM 1395 N N . ARG A 1 187 ? 5.919 -8.878 17.170 1.00 83.12 187 ARG A N 1
ATOM 1396 C CA . ARG A 1 187 ? 7.265 -8.308 17.058 1.00 83.12 187 ARG A CA 1
ATOM 1397 C C . ARG A 1 187 ? 8.272 -9.251 17.719 1.00 83.12 187 ARG A C 1
ATOM 1399 O O . ARG A 1 187 ? 7.943 -9.929 18.686 1.00 83.12 187 ARG A O 1
ATOM 1406 N N . LYS A 1 188 ? 9.498 -9.315 17.182 1.00 83.94 188 LYS A N 1
ATOM 1407 C CA . LYS A 1 188 ? 10.595 -10.097 17.792 1.00 83.94 188 LYS A CA 1
ATOM 1408 C C . LYS A 1 188 ? 11.020 -9.519 19.145 1.00 83.94 188 LYS A C 1
ATOM 1410 O O . LYS A 1 188 ? 11.489 -10.256 20.001 1.00 83.94 188 LYS A O 1
ATOM 1415 N N . VAL A 1 189 ? 10.864 -8.206 19.302 1.00 84.38 189 VAL A N 1
ATOM 1416 C CA . VAL A 1 189 ? 11.167 -7.448 20.515 1.00 84.38 189 VAL A CA 1
ATOM 1417 C C . VAL A 1 189 ? 10.022 -6.462 20.748 1.00 84.38 189 VAL A C 1
ATOM 1419 O O . VAL A 1 189 ? 9.599 -5.783 19.811 1.00 84.38 189 VAL A O 1
ATOM 1422 N N . GLY A 1 190 ? 9.538 -6.387 21.987 1.00 84.12 190 GLY A N 1
ATOM 1423 C CA . GLY A 1 190 ? 8.451 -5.498 22.400 1.00 84.12 190 GLY A CA 1
ATOM 1424 C C . GLY A 1 190 ? 7.054 -6.111 22.293 1.00 84.12 190 GLY A C 1
ATOM 14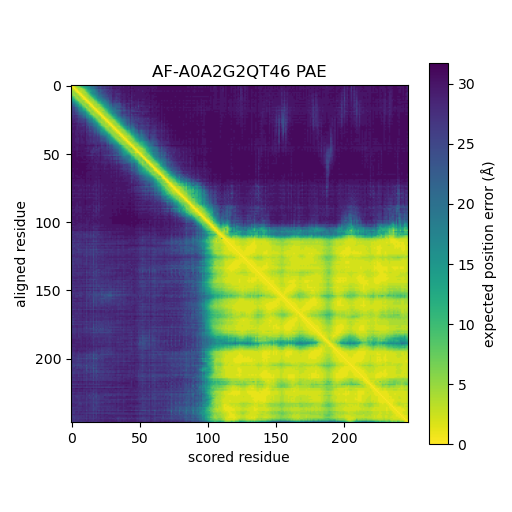25 O O . GLY A 1 190 ? 6.874 -7.246 21.850 1.00 84.12 190 GLY A O 1
ATOM 1426 N N . GLU A 1 191 ? 6.063 -5.331 22.721 1.00 87.00 191 GLU A N 1
ATOM 1427 C CA . GLU A 1 191 ? 4.667 -5.757 22.735 1.00 87.00 191 GLU A CA 1
ATOM 1428 C C . GLU A 1 191 ? 4.110 -5.950 21.314 1.00 87.00 191 GLU A C 1
ATOM 1430 O O . GLU A 1 191 ? 4.488 -5.222 20.385 1.00 87.00 191 GLU A O 1
ATOM 1435 N N . PRO A 1 192 ? 3.191 -6.911 21.120 1.00 86.88 192 PRO A N 1
ATOM 1436 C CA . PRO A 1 192 ? 2.477 -7.066 19.864 1.00 86.88 192 PRO A CA 1
ATOM 1437 C C . PRO A 1 192 ? 1.743 -5.781 19.467 1.00 86.88 192 PRO A C 1
ATOM 1439 O O . PRO A 1 192 ? 1.028 -5.173 20.263 1.00 86.88 192 PRO A O 1
ATOM 1442 N N . GLU A 1 193 ? 1.861 -5.399 18.201 1.00 89.19 193 GLU A N 1
ATOM 1443 C CA . GLU A 1 193 ? 1.221 -4.196 17.675 1.00 89.19 193 GLU A CA 1
ATOM 1444 C C . GLU A 1 193 ? -0.116 -4.555 17.029 1.00 89.19 193 GLU A C 1
ATOM 1446 O O . GLU A 1 193 ? -0.195 -5.445 16.180 1.00 89.19 193 GLU A O 1
ATOM 1451 N N . ARG A 1 194 ? -1.187 -3.853 17.400 1.00 91.44 194 ARG A N 1
ATOM 1452 C CA . ARG A 1 194 ? -2.478 -3.986 16.720 1.00 91.44 194 ARG A CA 1
ATOM 1453 C C . ARG A 1 194 ? -2.536 -3.024 15.545 1.00 91.44 194 ARG A C 1
ATOM 1455 O O . ARG A 1 194 ? -2.390 -1.824 15.743 1.00 91.44 194 ARG A O 1
ATOM 1462 N N . ARG A 1 195 ? -2.824 -3.542 14.352 1.00 95.19 195 ARG A N 1
ATOM 1463 C CA . ARG A 1 195 ? -3.072 -2.725 13.158 1.00 95.19 195 ARG A CA 1
ATOM 1464 C C . ARG A 1 195 ? -4.489 -2.911 12.652 1.00 95.19 195 ARG A C 1
ATOM 1466 O O . ARG A 1 195 ? -5.077 -3.991 12.768 1.00 95.19 195 ARG A O 1
ATOM 1473 N N . TYR A 1 196 ? -5.035 -1.845 12.089 1.00 97.44 196 TYR A N 1
ATOM 1474 C CA . TYR A 1 196 ? -6.369 -1.847 11.508 1.00 97.44 196 TYR A CA 1
ATOM 1475 C C . TYR A 1 196 ? -6.285 -2.065 10.007 1.00 97.44 196 TYR A C 1
ATOM 1477 O O . TYR A 1 196 ? -5.368 -1.582 9.348 1.00 97.44 196 TYR A O 1
ATOM 1485 N N . VAL A 1 197 ? -7.253 -2.802 9.479 1.00 98.12 197 VAL A N 1
ATOM 1486 C CA . VAL A 1 197 ? -7.364 -3.089 8.054 1.00 98.12 197 VAL A CA 1
ATOM 1487 C C . VAL A 1 197 ? -8.636 -2.438 7.537 1.00 98.12 197 VAL A C 1
ATOM 1489 O O . VAL A 1 197 ? -9.708 -2.597 8.129 1.00 98.12 197 VAL A O 1
ATOM 1492 N N . VAL A 1 198 ? -8.508 -1.715 6.432 1.00 98.31 198 VAL A N 1
ATOM 1493 C CA . VAL A 1 198 ? -9.605 -1.061 5.710 1.00 98.31 198 VAL A CA 1
ATOM 1494 C C . VAL A 1 198 ? -9.623 -1.549 4.264 1.00 98.31 198 VAL A C 1
ATOM 1496 O O . VAL A 1 198 ? -8.683 -2.208 3.822 1.00 98.31 198 VAL A O 1
ATOM 1499 N N . LYS A 1 199 ? -10.691 -1.253 3.522 1.00 98.25 199 LYS A N 1
ATOM 1500 C CA . LYS A 1 199 ? -10.747 -1.509 2.078 1.00 98.25 199 LYS A CA 1
ATOM 1501 C C . LYS A 1 199 ? -10.583 -0.205 1.311 1.00 98.25 199 LYS A C 1
ATOM 1503 O O . LYS A 1 199 ? -11.283 0.757 1.617 1.00 98.25 199 LYS A O 1
ATOM 1508 N N . LEU A 1 200 ? -9.688 -0.190 0.329 1.00 98.19 200 LEU A N 1
ATOM 1509 C CA . LEU A 1 200 ? -9.418 0.964 -0.534 1.00 98.19 200 LEU A CA 1
ATOM 1510 C C . LEU A 1 200 ? -9.379 0.514 -1.995 1.00 98.19 200 LEU A C 1
ATOM 1512 O O . LEU A 1 200 ? -8.998 -0.622 -2.285 1.00 98.19 200 LEU A O 1
ATOM 1516 N N . TRP A 1 201 ? -9.776 1.397 -2.912 1.00 98.12 201 TRP A N 1
ATOM 1517 C CA . TRP A 1 201 ? -9.550 1.179 -4.336 1.00 98.12 201 TRP A CA 1
ATOM 1518 C C . TRP A 1 201 ? -8.118 1.556 -4.675 1.00 98.12 201 TRP A C 1
ATOM 1520 O O . TRP A 1 201 ? -7.708 2.699 -4.480 1.00 98.12 201 TRP A O 1
ATOM 1530 N N . ILE A 1 202 ? -7.371 0.588 -5.189 1.00 98.00 202 ILE A N 1
ATOM 1531 C CA . ILE A 1 202 ? -5.988 0.764 -5.610 1.00 98.00 202 ILE A CA 1
ATOM 1532 C C . ILE A 1 202 ? -5.936 0.570 -7.117 1.00 98.00 202 ILE A C 1
A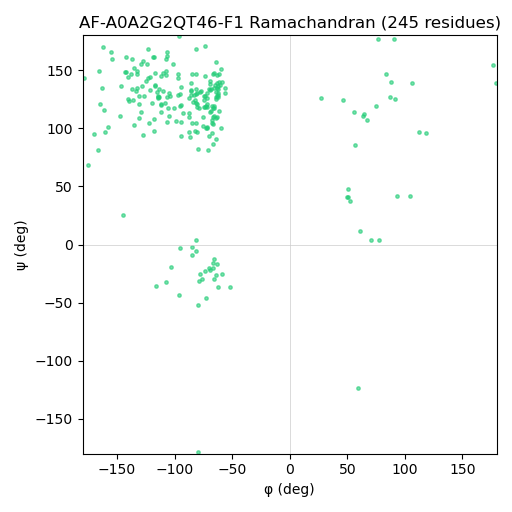TOM 1534 O O . ILE A 1 202 ? -6.416 -0.440 -7.629 1.00 98.00 202 ILE A O 1
ATOM 1538 N N . THR A 1 203 ? -5.379 1.553 -7.821 1.00 97.25 203 THR A N 1
ATOM 1539 C CA . THR A 1 203 ? -5.130 1.465 -9.263 1.00 97.25 203 THR A CA 1
ATOM 1540 C C . THR A 1 203 ? -3.630 1.467 -9.526 1.00 97.25 203 THR A C 1
ATOM 1542 O O . THR A 1 203 ? -2.930 2.355 -9.049 1.00 97.25 203 THR A O 1
ATOM 1545 N N . MET A 1 204 ? -3.136 0.487 -10.273 1.00 95.25 204 MET A N 1
ATOM 1546 C CA . MET A 1 204 ? -1.730 0.323 -10.633 1.00 95.25 204 MET A CA 1
ATOM 1547 C C . MET A 1 204 ? -1.653 -0.013 -12.127 1.00 95.25 204 MET A C 1
ATOM 1549 O O . MET A 1 204 ? -1.966 -1.130 -12.537 1.00 95.25 204 MET A O 1
ATOM 1553 N N . GLY A 1 205 ? -1.295 0.970 -12.958 1.00 93.25 205 GLY A N 1
ATOM 1554 C CA . GLY A 1 205 ? -1.461 0.862 -14.411 1.00 93.25 205 GLY A CA 1
ATOM 1555 C C . GLY A 1 205 ? -2.931 0.630 -14.783 1.00 93.25 205 GLY A C 1
ATOM 1556 O O . GLY A 1 205 ? -3.803 1.401 -14.387 1.00 93.25 205 GLY A O 1
ATOM 1557 N N . GLU A 1 206 ? -3.214 -0.455 -15.504 1.00 91.50 206 GLU A N 1
ATOM 1558 C CA . GLU A 1 206 ? -4.576 -0.845 -15.912 1.00 91.50 206 GLU A CA 1
ATOM 1559 C C . GLU A 1 206 ? -5.328 -1.665 -14.847 1.00 91.50 206 GLU A C 1
ATOM 1561 O O . GLU A 1 206 ? -6.527 -1.914 -14.974 1.00 91.50 206 GLU A O 1
ATOM 1566 N N . ILE A 1 207 ? -4.643 -2.081 -13.781 1.00 92.81 207 ILE A N 1
ATOM 1567 C CA . ILE A 1 207 ? -5.215 -2.907 -12.716 1.00 92.81 207 ILE A CA 1
ATOM 1568 C C . ILE A 1 207 ? -5.928 -1.991 -11.729 1.00 92.81 207 ILE A C 1
ATOM 1570 O O . ILE A 1 207 ? -5.287 -1.123 -11.140 1.00 92.81 207 ILE A O 1
ATOM 1574 N N . LYS A 1 208 ? -7.225 -2.211 -11.491 1.00 95.94 208 LYS A N 1
ATOM 1575 C CA . LYS A 1 208 ? -7.999 -1.501 -10.466 1.00 95.94 208 LYS A CA 1
ATOM 1576 C C . LYS A 1 208 ? -8.751 -2.487 -9.584 1.00 95.94 208 LYS A C 1
ATOM 1578 O O . LYS A 1 208 ? -9.710 -3.100 -10.034 1.00 95.94 208 LYS A O 1
ATOM 1583 N N . GLU A 1 209 ? -8.374 -2.555 -8.311 1.00 97.06 209 GLU A N 1
ATOM 1584 C CA . GLU A 1 209 ? -8.925 -3.529 -7.366 1.00 97.06 209 GLU A CA 1
ATOM 1585 C C . GLU A 1 209 ? -9.326 -2.892 -6.033 1.00 97.06 209 GLU A C 1
ATOM 1587 O O . 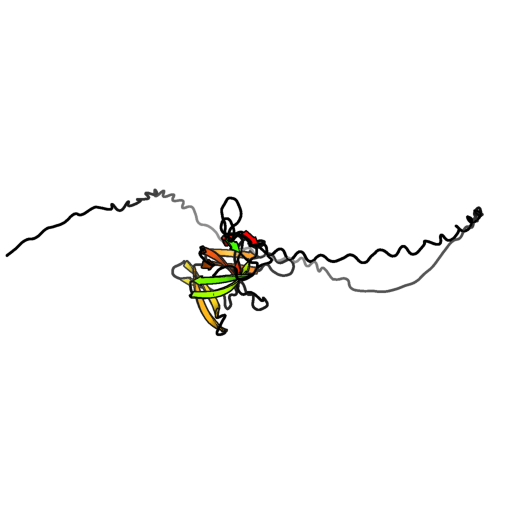GLU A 1 209 ? -8.698 -1.943 -5.557 1.00 97.06 209 GLU A O 1
ATOM 1592 N N . ASN A 1 210 ? -10.381 -3.427 -5.409 1.00 97.62 210 ASN A N 1
ATOM 1593 C CA . ASN A 1 210 ? -10.777 -3.058 -4.049 1.00 97.62 210 ASN A CA 1
ATOM 1594 C C . ASN A 1 210 ? -10.162 -4.043 -3.052 1.00 97.62 210 ASN A C 1
ATOM 1596 O O . ASN A 1 210 ? -10.733 -5.099 -2.767 1.00 97.62 210 ASN A O 1
ATOM 1600 N N . ILE A 1 211 ? -8.994 -3.694 -2.521 1.00 97.81 211 ILE A N 1
ATOM 1601 C CA . ILE A 1 211 ? -8.199 -4.599 -1.691 1.00 97.81 211 ILE A CA 1
ATOM 1602 C C . ILE A 1 211 ? -8.222 -4.202 -0.219 1.00 97.81 211 ILE A C 1
ATOM 1604 O O . ILE A 1 211 ? -8.491 -3.058 0.152 1.00 97.81 211 ILE A O 1
ATOM 1608 N N . GLU A 1 212 ? -7.897 -5.169 0.633 1.00 98.25 212 GLU A N 1
ATOM 1609 C CA . GLU A 1 212 ? -7.568 -4.901 2.027 1.00 98.25 212 GLU A CA 1
ATOM 1610 C C . GLU A 1 212 ? -6.205 -4.213 2.140 1.00 98.25 212 GLU A C 1
ATOM 1612 O O . GLU A 1 212 ? -5.205 -4.683 1.593 1.00 98.25 212 GLU A O 1
ATOM 1617 N N . VAL A 1 213 ? -6.165 -3.115 2.888 1.00 98.12 213 VAL A N 1
ATOM 1618 C CA . VAL A 1 213 ? -4.953 -2.347 3.157 1.00 98.12 213 VAL A CA 1
ATOM 1619 C C . VAL A 1 213 ? -4.797 -2.195 4.661 1.00 98.12 213 VAL A C 1
ATOM 1621 O O . VAL A 1 213 ? -5.719 -1.775 5.365 1.00 98.12 213 VAL A O 1
ATOM 1624 N N . THR A 1 214 ? -3.621 -2.561 5.162 1.00 97.69 214 THR A N 1
ATOM 1625 C CA . THR A 1 214 ? -3.265 -2.368 6.569 1.00 97.69 214 THR A CA 1
ATOM 1626 C C . THR A 1 214 ? -2.799 -0.934 6.788 1.00 97.69 214 THR A C 1
ATOM 1628 O O . THR A 1 214 ? -1.916 -0.458 6.077 1.00 97.69 214 THR A O 1
ATOM 1631 N N . LEU A 1 215 ? -3.362 -0.266 7.791 1.00 97.44 215 LEU A N 1
ATOM 1632 C CA . LEU A 1 215 ? -2.905 1.041 8.248 1.00 97.44 215 LEU A CA 1
ATOM 1633 C C . LEU A 1 215 ? -1.712 0.847 9.186 1.00 97.44 215 LEU A C 1
ATOM 1635 O O . LEU A 1 215 ? -1.805 0.104 10.170 1.00 97.44 215 LEU A O 1
ATOM 1639 N N . SER A 1 216 ? -0.592 1.485 8.871 1.00 93.69 216 SER A N 1
ATOM 1640 C CA . SER A 1 216 ? 0.636 1.406 9.663 1.00 93.69 216 SER A CA 1
ATOM 1641 C C . SER A 1 216 ? 1.316 2.758 9.736 1.00 93.69 216 SER A C 1
ATOM 1643 O O . SER A 1 216 ? 1.359 3.473 8.739 1.00 93.69 216 SER A O 1
ATOM 1645 N N . ASP A 1 217 ? 1.915 3.055 10.881 1.00 91.38 217 ASP A N 1
ATOM 1646 C CA . ASP A 1 217 ? 2.872 4.144 10.962 1.00 91.38 217 ASP A CA 1
ATOM 1647 C C . ASP A 1 217 ? 4.178 3.718 10.274 1.00 91.38 217 ASP A C 1
ATOM 1649 O O . ASP A 1 217 ? 4.687 2.611 10.484 1.00 91.38 217 ASP A O 1
ATOM 1653 N N . ARG A 1 218 ? 4.641 4.562 9.359 1.00 90.06 218 ARG A N 1
ATOM 1654 C CA . ARG A 1 218 ? 5.764 4.318 8.450 1.00 90.06 218 ARG A CA 1
ATOM 1655 C C . ARG A 1 218 ? 6.551 5.608 8.189 1.00 90.06 218 ARG A C 1
ATOM 1657 O O . ARG A 1 218 ? 7.184 5.698 7.145 1.00 90.06 218 ARG A O 1
ATOM 1664 N N . GLU A 1 219 ? 6.504 6.572 9.107 1.00 89.00 219 GLU A N 1
ATOM 1665 C CA . GLU A 1 219 ? 7.192 7.866 8.968 1.00 89.00 219 GLU A CA 1
ATOM 1666 C C . GLU A 1 219 ? 8.690 7.700 8.636 1.00 89.00 219 GLU A C 1
ATOM 1668 O O . GLU A 1 219 ? 9.226 8.403 7.785 1.00 89.00 219 GLU A O 1
ATOM 1673 N N . ASP A 1 220 ? 9.340 6.680 9.207 1.00 88.44 220 ASP A N 1
ATOM 1674 C CA . ASP A 1 220 ? 10.764 6.381 8.990 1.00 88.44 220 ASP A CA 1
ATOM 1675 C C . ASP A 1 220 ? 11.079 5.595 7.695 1.00 88.44 220 ASP A C 1
ATOM 1677 O O . ASP A 1 220 ? 12.219 5.174 7.481 1.00 88.44 220 ASP A O 1
ATOM 1681 N N . PHE A 1 221 ? 10.089 5.314 6.841 1.00 89.69 221 PHE A N 1
ATOM 1682 C CA . PHE A 1 221 ? 10.274 4.505 5.631 1.00 89.69 221 PHE A CA 1
ATOM 1683 C C . PHE A 1 221 ? 10.228 5.359 4.361 1.00 89.69 221 PHE A C 1
ATOM 1685 O O . PHE A 1 221 ? 9.426 6.272 4.236 1.00 89.69 221 PHE A O 1
ATOM 1692 N N . GLU A 1 222 ? 11.023 4.972 3.359 1.00 91.31 222 GLU A N 1
ATOM 1693 C CA . GLU A 1 222 ? 11.081 5.649 2.052 1.00 91.31 222 GLU A CA 1
ATOM 1694 C C . GLU A 1 222 ? 9.745 5.610 1.287 1.00 91.31 222 GLU A C 1
ATOM 1696 O O . GLU A 1 222 ? 9.378 6.573 0.622 1.00 91.31 222 GLU A O 1
ATOM 1701 N N . PHE A 1 223 ? 9.002 4.501 1.390 1.00 94.12 223 PHE A N 1
ATOM 1702 C CA . PHE A 1 223 ? 7.758 4.297 0.645 1.00 94.12 223 PHE A CA 1
ATOM 1703 C C . PHE A 1 223 ? 6.537 4.292 1.564 1.00 94.12 223 PHE A C 1
ATOM 1705 O O . PHE A 1 223 ? 6.385 3.413 2.429 1.00 94.12 223 PHE A O 1
ATOM 1712 N N . SER A 1 224 ? 5.617 5.218 1.286 1.00 94.44 224 SER A N 1
ATOM 1713 C CA . SER A 1 224 ? 4.333 5.349 1.980 1.00 94.44 224 SER A CA 1
ATOM 1714 C C . SER A 1 224 ? 3.359 4.217 1.658 1.00 94.44 224 SER A C 1
ATOM 1716 O O . SER A 1 224 ? 2.433 3.981 2.429 1.00 94.44 224 SER A O 1
ATOM 1718 N N . PHE A 1 225 ? 3.541 3.495 0.548 1.00 97.19 225 PHE A N 1
ATOM 1719 C CA . PHE A 1 225 ? 2.693 2.361 0.178 1.00 97.19 225 PHE A CA 1
ATOM 1720 C C . PHE A 1 225 ? 3.524 1.113 -0.144 1.00 97.19 225 PHE A C 1
ATOM 1722 O O . PHE A 1 225 ? 4.530 1.176 -0.851 1.00 97.19 225 PHE A O 1
ATOM 1729 N N . LEU A 1 226 ? 3.080 -0.040 0.359 1.00 97.62 226 LEU A N 1
ATOM 1730 C CA . LEU A 1 226 ? 3.599 -1.358 -0.003 1.00 97.62 226 LEU A CA 1
ATOM 1731 C C . LEU A 1 226 ? 2.514 -2.153 -0.718 1.00 97.62 226 LEU A C 1
ATOM 1733 O O . LEU A 1 226 ? 1.420 -2.336 -0.176 1.00 97.62 226 LEU A O 1
ATOM 1737 N N . VAL A 1 227 ? 2.848 -2.676 -1.892 1.00 98.00 227 VAL A N 1
ATOM 1738 C CA . VAL A 1 227 ? 1.989 -3.587 -2.647 1.00 98.00 227 VAL A CA 1
ATOM 1739 C C . VAL A 1 227 ? 2.342 -5.023 -2.273 1.00 98.00 227 VAL A C 1
ATOM 1741 O O . VAL A 1 227 ? 3.435 -5.496 -2.578 1.00 98.00 227 VAL A O 1
ATOM 1744 N N . GLY A 1 228 ? 1.411 -5.705 -1.610 1.00 97.75 228 GLY A N 1
ATOM 1745 C CA . GLY A 1 228 ? 1.544 -7.102 -1.198 1.00 97.75 228 GLY A CA 1
ATOM 1746 C C . GLY A 1 228 ? 0.899 -8.093 -2.170 1.00 97.75 228 GLY A C 1
ATOM 1747 O O . GLY A 1 228 ? 0.259 -7.728 -3.159 1.00 97.75 228 GLY A O 1
ATOM 1748 N N . ARG A 1 229 ? 1.004 -9.387 -1.848 1.00 97.50 229 ARG A N 1
ATOM 1749 C CA . ARG A 1 229 ? 0.455 -10.487 -2.661 1.00 97.50 229 ARG A CA 1
ATOM 1750 C C . ARG A 1 229 ? -1.050 -10.409 -2.888 1.00 97.50 229 ARG A C 1
ATOM 1752 O O . ARG A 1 229 ? -1.512 -10.913 -3.906 1.00 97.50 229 ARG A O 1
ATOM 1759 N N . ASN A 1 230 ? -1.805 -9.765 -2.002 1.00 97.00 230 ASN A N 1
ATOM 1760 C CA . ASN A 1 230 ? -3.242 -9.565 -2.188 1.00 97.00 230 ASN A CA 1
ATOM 1761 C C . ASN A 1 230 ? -3.615 -8.710 -3.414 1.00 97.00 230 ASN A C 1
ATOM 1763 O O . ASN A 1 230 ? -4.772 -8.749 -3.815 1.00 97.00 230 ASN A O 1
ATOM 1767 N N . LEU A 1 231 ? -2.666 -7.960 -3.989 1.00 96.56 231 LEU A N 1
ATOM 1768 C CA . LEU A 1 231 ? -2.823 -7.293 -5.287 1.00 96.56 231 LEU A CA 1
ATOM 1769 C C . LEU A 1 231 ? -2.007 -7.975 -6.399 1.00 96.56 231 LEU A C 1
ATOM 1771 O O . LEU A 1 231 ? -2.420 -7.959 -7.553 1.00 96.56 231 LEU A O 1
ATOM 1775 N N . LEU A 1 232 ? -0.850 -8.564 -6.071 1.00 96.06 232 LEU A N 1
ATOM 1776 C CA . LEU A 1 232 ? 0.080 -9.123 -7.066 1.00 96.06 232 LEU A CA 1
ATOM 1777 C C . LEU A 1 232 ? -0.327 -10.496 -7.610 1.00 96.06 232 LEU A C 1
ATOM 1779 O O . LEU A 1 232 ? 0.015 -10.823 -8.746 1.00 96.06 232 LEU A O 1
ATOM 1783 N N . THR A 1 233 ? -0.993 -11.313 -6.793 1.00 94.06 233 THR A N 1
ATOM 1784 C CA . THR A 1 233 ? -1.344 -12.694 -7.160 1.00 94.06 233 THR A CA 1
ATOM 1785 C C . THR A 1 233 ? -2.266 -12.687 -8.371 1.00 94.06 233 THR A C 1
ATOM 1787 O O . THR A 1 233 ? -3.276 -11.997 -8.351 1.00 94.06 233 THR A O 1
ATOM 1790 N N . ASP A 1 234 ? -1.899 -13.444 -9.407 1.00 91.00 234 ASP A N 1
ATOM 1791 C CA . ASP A 1 234 ? -2.617 -13.563 -10.686 1.00 91.00 234 ASP A CA 1
ATOM 1792 C C . ASP A 1 234 ? -2.756 -12.260 -11.494 1.00 91.00 234 ASP A C 1
ATOM 1794 O O . ASP A 1 234 ? -3.465 -12.224 -12.498 1.00 91.00 234 ASP A O 1
ATOM 1798 N N . THR A 1 235 ? -2.030 -11.208 -11.105 1.00 92.62 235 THR A N 1
ATOM 1799 C CA . THR A 1 235 ? -2.171 -9.872 -11.698 1.00 92.62 235 THR A CA 1
ATOM 1800 C C . THR A 1 235 ? -0.902 -9.403 -12.410 1.00 92.62 235 THR A C 1
ATOM 1802 O O . THR A 1 235 ? -0.989 -8.717 -13.425 1.00 92.62 235 THR A O 1
ATOM 1805 N N . ALA A 1 236 ? 0.288 -9.736 -11.897 1.00 93.81 236 ALA A N 1
ATOM 1806 C CA . ALA A 1 236 ? 1.550 -9.222 -12.434 1.00 93.81 236 ALA A CA 1
ATOM 1807 C C . ALA A 1 236 ? 2.749 -10.144 -12.163 1.00 93.81 236 ALA A C 1
ATOM 1809 O O . ALA A 1 236 ? 2.747 -10.945 -11.229 1.00 93.81 236 ALA A O 1
ATOM 1810 N N . ILE A 1 237 ? 3.809 -9.981 -12.958 1.00 94.56 237 ILE A N 1
ATOM 1811 C CA . ILE A 1 237 ? 5.127 -10.590 -12.736 1.00 94.56 237 ILE A CA 1
ATOM 1812 C C . ILE A 1 237 ? 6.113 -9.492 -12.348 1.00 94.56 237 ILE A C 1
ATOM 1814 O O . ILE A 1 237 ? 6.185 -8.466 -13.014 1.00 94.56 237 ILE A O 1
ATOM 1818 N N . VAL A 1 238 ? 6.892 -9.708 -11.289 1.00 95.25 238 VAL A N 1
ATOM 1819 C CA . VAL A 1 238 ? 7.823 -8.698 -10.763 1.00 95.25 238 VAL A CA 1
ATOM 1820 C C . VAL A 1 238 ? 9.223 -8.901 -11.343 1.00 95.25 238 VAL A C 1
ATOM 1822 O O . VAL A 1 238 ? 9.843 -9.942 -11.129 1.00 95.25 238 VAL A O 1
ATOM 1825 N N . ASP A 1 239 ? 9.739 -7.889 -12.038 1.00 95.50 239 ASP A N 1
ATOM 1826 C CA . ASP A 1 239 ? 11.136 -7.776 -12.460 1.00 95.50 239 ASP A CA 1
ATOM 1827 C C . ASP A 1 239 ? 11.844 -6.713 -11.610 1.00 95.50 239 ASP A C 1
ATOM 1829 O O . ASP A 1 239 ? 11.683 -5.505 -11.798 1.00 95.50 239 ASP A O 1
ATOM 1833 N N . VAL A 1 240 ? 12.676 -7.183 -10.677 1.00 95.69 240 VAL A N 1
ATOM 1834 C CA . VAL A 1 240 ? 13.382 -6.326 -9.713 1.00 95.69 240 VAL A CA 1
ATOM 1835 C C . VAL A 1 240 ? 14.412 -5.387 -10.352 1.00 95.69 240 VAL A C 1
ATOM 1837 O O . VAL A 1 240 ? 14.891 -4.471 -9.693 1.00 95.69 240 VAL A O 1
ATOM 1840 N N . SER A 1 241 ? 14.765 -5.591 -11.626 1.00 95.44 241 SER A N 1
ATOM 1841 C CA . SER A 1 241 ? 15.704 -4.723 -12.347 1.00 95.44 241 SER A CA 1
ATOM 1842 C C . SER A 1 241 ? 15.063 -3.441 -12.893 1.00 95.44 241 SER A C 1
ATOM 1844 O O . SER A 1 241 ? 15.764 -2.586 -13.438 1.00 95.44 241 SER A O 1
ATOM 1846 N N . ARG A 1 242 ? 13.738 -3.295 -12.766 1.00 94.56 242 ARG A N 1
ATOM 1847 C CA . ARG A 1 242 ? 12.963 -2.195 -13.352 1.00 94.56 242 ARG A CA 1
ATOM 1848 C C . ARG A 1 242 ? 12.268 -1.354 -12.293 1.00 94.56 242 ARG A C 1
ATOM 1850 O O . ARG A 1 242 ? 12.032 -1.806 -11.178 1.00 94.56 242 ARG A O 1
ATOM 1857 N N . LYS A 1 243 ? 11.878 -0.142 -12.680 1.00 96.19 243 LYS A N 1
ATOM 1858 C CA . LYS A 1 243 ? 11.054 0.793 -11.901 1.00 96.19 243 LYS A CA 1
ATOM 1859 C C . LYS A 1 243 ? 10.123 1.533 -12.856 1.00 96.19 243 LYS A C 1
ATOM 1861 O O . LYS A 1 243 ? 10.515 1.760 -14.000 1.00 96.19 243 LYS A O 1
ATOM 1866 N N . HIS A 1 244 ? 8.933 1.900 -12.384 1.00 95.06 244 HIS A N 1
ATOM 1867 C CA . HIS A 1 244 ? 7.949 2.716 -13.112 1.00 95.06 244 HIS A CA 1
ATOM 1868 C C . HIS A 1 244 ? 7.661 2.200 -14.526 1.00 95.06 244 HIS A C 1
ATOM 1870 O O . HIS A 1 244 ? 7.716 2.940 -15.509 1.00 95.06 244 HIS A O 1
ATOM 1876 N N . THR A 1 245 ? 7.414 0.899 -14.642 1.00 93.31 245 THR A N 1
ATOM 1877 C CA . THR A 1 245 ? 7.162 0.257 -15.940 1.00 93.31 245 THR A CA 1
ATOM 1878 C C . THR A 1 245 ? 5.748 0.515 -16.447 1.00 93.31 245 THR A C 1
ATOM 1880 O O . THR A 1 245 ? 5.512 0.495 -17.658 1.00 93.31 245 THR A O 1
ATOM 1883 N N . LEU A 1 246 ? 4.819 0.778 -15.528 1.00 90.00 246 LEU A N 1
ATOM 1884 C CA . LEU A 1 246 ? 3.429 1.074 -15.826 1.00 90.00 246 LEU A CA 1
ATOM 1885 C C . LEU A 1 246 ? 3.257 2.569 -16.128 1.00 90.00 246 LEU A C 1
ATOM 1887 O O . LEU A 1 246 ? 3.864 3.422 -15.476 1.00 90.00 246 LEU A O 1
ATOM 1891 N N . LYS A 1 247 ? 2.434 2.877 -17.135 1.00 75.12 247 LYS A N 1
ATOM 1892 C CA . LYS A 1 247 ? 2.127 4.251 -17.562 1.00 75.12 247 LYS A CA 1
ATOM 1893 C C . LYS A 1 247 ? 0.904 4.810 -16.851 1.00 75.12 247 LYS A C 1
ATOM 1895 O O . LYS A 1 247 ? -0.040 4.026 -16.617 1.00 75.12 247 LYS A O 1
#

Nearest PDB structures (foldseek):
  2pma-assembly1_A  TM=8.969E-01  e=5.251E-12  Legionella pneumophila subsp. pneumophila str. Philadelphia 1
  2pma-assembly2_B  TM=8.715E-01  e=2.043E-11  Legionella pneumophila subsp. pneumophila str. Philadelphia 1
  7pi2-assembly4_J  TM=3.879E-01  e=2.195E-01  Plasmodium falciparum 3D7
  5ezn-assembly1_E  TM=4.283E-01  e=3.991E-01  Plasmodium falciparum 3D7

Mean predicted aligned error: 19.05 Å

Foldseek 3Di:
DDDDDDDDDDDDDDPPPDDDDDDDDDDDDDDDDDDDDDDDDDDDDDDDDDDDDDDDDDDDDDDDDDDDDDDDDDDDDDDDPDDPDPPPPDPDDPDPPPPPPPPDDQADDPLRAGEAEQWFWKFWPVVGAIFIEGEDAPAAFKAFAWAPWDWDDDPNFIKIWTWDQHPPPRDTDIDIFTFPDWDWADDPDDDTDIWTWGWIWMDTAPDTDTGIYTYDHDVVDPGRIYDYCRRDPSHYHYDHVDYHSHD

Sequence (247 aa):
MNGIWEMISAGYRLSVYRFVCSRSVVSVRVGLLVSIVGLLVVAGCAQVQPQSESSTSVGEEQPKVDATPVEPLCPAPPPCPVCKVPAVMCPEPKVVEKVVVKTVPATAGELNLPIIGEIENVFVDPPGIKLEARIDSGAETSSIHAENIQIIERDGIRFVRFVIPDPKTGEPIGLEQKLARTVLIKRKVGEPERRYVVKLWITMGEIKENIEVTLSDREDFEFSFLVGRNLLTDTAIVDVSRKHTLK

Secondary structure (DSSP, 8-state):
-------------------------------------------------------------------------PPPPPPPP--------PPPP------------SEETTTTEEEE-SEEEEEEETTTEEEEEEE-TT-SSEEEE-EEEEEEEETTEEEEEEEEE-TTT--EEEEEEE--EEEEE--SSSSPEEEEEEEEEEEETTEEEEEEEEEE--TTSS-SEEE-HHHHTTT-EE-TT-S----

pLDDT: mean 75.75, std 23.17, range [32.81, 98.31]

Radius of gyration: 37.61 Å; Cα contacts (8 Å, |Δi|>4): 333; chains: 1; bounding box: 116×60×96 Å

Solvent-accessible surface area (backbone atoms only — not comparable to full-atom values): 16655 Å² total; per-residue (Å²): 139,85,83,91,85,83,86,88,88,85,86,85,78,82,83,78,83,78,84,83,77,82,88,78,89,81,90,85,88,85,82,89,91,82,92,82,89,83,90,83,89,81,89,84,89,80,85,85,78,85,86,80,89,81,86,86,89,87,84,91,86,85,90,89,82,91,80,87,78,86,77,83,83,75,82,78,79,80,83,77,81,82,78,81,74,75,88,76,78,74,77,80,81,80,82,78,83,78,82,69,84,69,84,71,68,68,45,47,74,98,79,58,25,42,52,36,23,37,31,39,60,34,34,36,38,84,91,71,46,73,43,58,23,38,55,34,84,86,35,64,59,19,35,34,40,36,41,82,75,40,80,45,76,56,98,90,42,54,30,34,36,32,28,35,64,37,87,87,78,60,49,76,42,78,48,75,42,57,55,73,51,77,48,78,45,81,48,99,72,70,76,66,44,80,34,48,28,30,72,41,37,41,32,46,54,92,48,71,47,82,38,66,32,32,48,36,80,41,88,93,47,95,52,52,28,39,46,10,34,72,67,40,65,101,52,50,41,79,40,76,92,41,58,58,64,63,115